Protein AF-A0A812NMR9-F1 (afdb_monomer)

Structure (mmCIF, N/CA/C/O backbone):
data_AF-A0A812NMR9-F1
#
_entry.id   AF-A0A812NMR9-F1
#
loop_
_atom_site.group_PDB
_atom_site.id
_atom_site.type_symbol
_atom_site.label_atom_id
_atom_site.label_alt_id
_atom_site.label_comp_id
_atom_site.label_asym_id
_atom_site.label_entity_id
_atom_site.label_seq_id
_atom_site.pdbx_PDB_ins_code
_atom_site.Cartn_x
_atom_site.Cartn_y
_atom_site.Cartn_z
_atom_site.occupancy
_atom_site.B_iso_or_equiv
_atom_site.auth_seq_id
_atom_site.auth_comp_id
_atom_site.auth_asym_id
_atom_site.auth_atom_id
_atom_site.pdbx_PDB_model_num
ATOM 1 N N . MET A 1 1 ? 37.430 -1.744 -37.919 1.00 60.69 1 MET A N 1
ATOM 2 C CA . MET A 1 1 ? 36.254 -2.204 -37.134 1.00 60.69 1 MET A CA 1
ATOM 3 C C . MET A 1 1 ? 35.682 -1.113 -36.227 1.00 60.69 1 MET A C 1
ATOM 5 O O . MET A 1 1 ? 34.491 -0.841 -36.333 1.00 60.69 1 MET A O 1
ATOM 9 N N . PHE A 1 2 ? 36.492 -0.462 -35.378 1.00 71.88 2 PHE A N 1
ATOM 10 C CA . PHE A 1 2 ? 36.022 0.608 -34.479 1.00 71.88 2 PHE A CA 1
ATOM 11 C C . PHE A 1 2 ? 35.446 1.820 -35.233 1.00 71.88 2 PHE A C 1
ATOM 13 O O . PHE A 1 2 ? 34.309 2.201 -34.974 1.00 71.88 2 PHE A O 1
ATOM 20 N N . GLU A 1 3 ? 36.162 2.346 -36.237 1.00 77.62 3 GLU A N 1
ATOM 21 C CA . GLU A 1 3 ? 35.691 3.489 -37.042 1.00 77.62 3 GLU A CA 1
ATOM 22 C C . GLU A 1 3 ? 34.365 3.218 -37.762 1.00 77.62 3 GLU A C 1
ATOM 24 O O . GLU A 1 3 ? 33.465 4.053 -37.758 1.00 77.62 3 GLU A O 1
ATOM 29 N N . ILE A 1 4 ? 34.214 2.014 -38.321 1.00 76.38 4 ILE A N 1
ATOM 30 C CA . ILE A 1 4 ? 32.977 1.597 -38.992 1.00 76.38 4 ILE A CA 1
ATOM 31 C C . ILE A 1 4 ? 31.832 1.506 -37.982 1.00 76.38 4 ILE A C 1
ATOM 33 O O . ILE A 1 4 ? 30.701 1.827 -38.317 1.00 76.38 4 ILE A O 1
ATOM 37 N N . THR A 1 5 ? 32.082 1.100 -36.740 1.00 78.12 5 THR A N 1
ATOM 38 C CA . THR A 1 5 ? 31.005 0.856 -35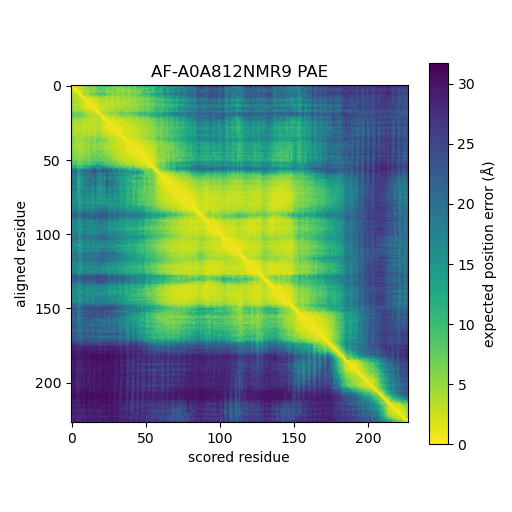.773 1.00 78.12 5 THR A CA 1
ATOM 39 C C . THR A 1 5 ? 30.579 2.131 -35.046 1.00 78.12 5 THR A C 1
ATOM 41 O O . THR A 1 5 ? 29.382 2.420 -35.017 1.00 78.12 5 THR A O 1
ATOM 44 N N . LEU A 1 6 ? 31.534 2.913 -34.534 1.00 75.69 6 LEU A N 1
ATOM 45 C CA . LEU A 1 6 ? 31.297 4.009 -33.583 1.00 75.69 6 LEU A CA 1
ATOM 46 C C . LEU A 1 6 ? 31.637 5.409 -34.122 1.00 75.69 6 LEU A C 1
ATOM 48 O O . LEU A 1 6 ? 31.272 6.394 -33.489 1.00 75.69 6 LEU A O 1
ATOM 52 N N . ALA A 1 7 ? 32.309 5.512 -35.273 1.00 81.12 7 ALA A N 1
ATOM 53 C CA . ALA A 1 7 ? 32.699 6.788 -35.873 1.00 81.12 7 ALA A CA 1
ATOM 54 C C . ALA A 1 7 ? 31.990 7.023 -37.224 1.00 81.12 7 ALA A C 1
ATOM 56 O O . ALA A 1 7 ? 30.881 6.534 -37.469 1.00 81.12 7 ALA A O 1
ATOM 57 N N . ASN A 1 8 ? 32.619 7.803 -38.107 1.00 84.69 8 ASN A N 1
ATOM 58 C CA . ASN A 1 8 ? 32.083 8.159 -39.416 1.00 84.69 8 ASN A CA 1
ATOM 59 C C . ASN A 1 8 ? 32.230 6.995 -40.413 1.00 84.69 8 ASN A C 1
ATOM 61 O O . ASN A 1 8 ? 33.219 6.879 -41.134 1.00 84.69 8 ASN A O 1
ATOM 65 N N . TRP A 1 9 ? 31.236 6.110 -40.433 1.00 83.44 9 TRP A N 1
ATOM 66 C CA . TRP A 1 9 ? 31.231 4.904 -41.263 1.00 83.44 9 TRP A CA 1
ATOM 67 C C . TRP A 1 9 ? 31.062 5.118 -42.785 1.00 83.44 9 TRP A C 1
ATOM 69 O O . TRP A 1 9 ? 31.632 4.312 -43.527 1.00 83.44 9 TRP A O 1
ATOM 79 N N . PRO A 1 10 ? 30.344 6.149 -43.296 1.00 85.38 10 PRO A N 1
ATOM 80 C CA . PRO A 1 10 ? 30.109 6.295 -44.732 1.00 85.38 10 PRO A CA 1
ATOM 81 C C . PRO A 1 10 ? 31.395 6.454 -45.561 1.00 85.38 10 PRO A C 1
ATOM 83 O O . PRO A 1 10 ? 31.532 5.706 -46.529 1.00 85.38 10 PRO A O 1
ATOM 86 N N . PRO A 1 11 ? 32.387 7.297 -45.192 1.00 86.75 11 PRO A N 1
ATOM 87 C CA . PRO A 1 11 ? 33.642 7.397 -45.946 1.00 86.75 11 PRO A CA 1
ATOM 88 C C . PRO A 1 11 ? 34.438 6.088 -45.987 1.00 86.75 11 PRO A C 1
ATOM 90 O O . PRO A 1 11 ? 34.925 5.703 -47.045 1.00 86.75 11 PRO A O 1
ATOM 93 N N . ALA A 1 12 ? 34.519 5.368 -44.862 1.00 84.38 12 ALA A N 1
ATOM 94 C CA . ALA A 1 12 ? 35.221 4.087 -44.789 1.00 84.38 12 ALA A CA 1
ATOM 95 C C . ALA A 1 12 ? 34.534 3.008 -45.644 1.00 84.38 12 ALA A C 1
ATOM 97 O O . ALA A 1 12 ? 35.198 2.269 -46.367 1.00 84.38 12 ALA A O 1
ATOM 98 N N . SER A 1 13 ? 33.197 2.944 -45.606 1.00 83.56 13 SER A N 1
ATOM 99 C CA . SER A 1 13 ? 32.426 2.007 -46.435 1.00 83.56 13 SER A CA 1
ATOM 100 C C . SER A 1 13 ? 32.505 2.331 -47.929 1.00 83.56 13 SER A C 1
ATOM 102 O O . SER A 1 13 ? 32.600 1.418 -48.746 1.00 83.56 13 SER A O 1
ATOM 104 N N . ARG A 1 14 ? 32.544 3.622 -48.281 1.00 84.44 14 ARG A N 1
ATOM 105 C CA . ARG A 1 14 ? 32.680 4.095 -49.660 1.00 84.44 14 ARG A CA 1
ATOM 106 C C . ARG A 1 14 ? 34.057 3.776 -50.236 1.00 84.44 14 ARG A C 1
ATOM 108 O O . ARG A 1 14 ? 34.141 3.278 -51.349 1.00 84.44 14 ARG A O 1
ATOM 115 N N . LEU A 1 15 ? 35.120 3.968 -49.453 1.00 86.25 15 LEU A N 1
ATOM 116 C CA . LEU A 1 15 ? 36.485 3.641 -49.866 1.00 86.25 15 LEU A CA 1
ATOM 117 C C . LEU A 1 15 ? 36.661 2.136 -50.139 1.00 86.25 15 LEU A C 1
ATOM 119 O O . LEU A 1 15 ? 37.341 1.764 -51.092 1.00 86.25 15 LEU A O 1
ATOM 123 N N . LEU A 1 16 ? 36.017 1.272 -49.346 1.00 84.06 16 LEU A N 1
ATOM 124 C CA . LEU A 1 16 ? 36.012 -0.182 -49.558 1.00 84.06 16 LEU A CA 1
ATOM 125 C C . LEU A 1 16 ? 35.193 -0.599 -50.790 1.00 84.06 16 LEU A C 1
ATOM 127 O O . LEU A 1 16 ? 35.601 -1.509 -51.511 1.00 84.06 16 LEU A O 1
ATOM 131 N N . ALA A 1 17 ? 34.067 0.071 -51.045 1.00 85.38 17 ALA A N 1
ATOM 132 C CA . ALA A 1 17 ? 33.238 -0.191 -52.218 1.00 85.38 17 ALA A CA 1
ATOM 133 C C . ALA A 1 17 ? 33.940 0.220 -53.524 1.00 85.38 17 ALA A C 1
ATOM 135 O O . ALA A 1 17 ? 33.928 -0.546 -54.483 1.00 85.38 17 ALA A O 1
ATOM 136 N N . GLU A 1 18 ? 34.590 1.390 -53.542 1.00 87.94 18 GLU A N 1
ATOM 137 C CA . GLU A 1 18 ? 35.248 1.938 -54.737 1.00 87.94 18 GLU A CA 1
ATOM 138 C C . GLU A 1 18 ? 36.581 1.236 -55.070 1.00 87.94 18 GLU A C 1
ATOM 140 O O . GLU A 1 18 ? 36.905 1.089 -56.244 1.00 87.94 18 GLU A O 1
ATOM 145 N N . ASN A 1 19 ? 37.352 0.775 -54.071 1.00 88.06 19 ASN A N 1
ATOM 146 C CA . ASN A 1 19 ? 38.689 0.197 -54.304 1.00 88.06 19 ASN A CA 1
ATOM 147 C C . ASN A 1 19 ? 38.739 -1.340 -54.345 1.00 88.06 19 ASN A C 1
ATOM 149 O O . ASN A 1 19 ? 39.756 -1.888 -54.766 1.00 88.06 19 ASN A O 1
ATOM 153 N N . VAL A 1 20 ? 37.699 -2.046 -53.881 1.00 88.44 20 VAL 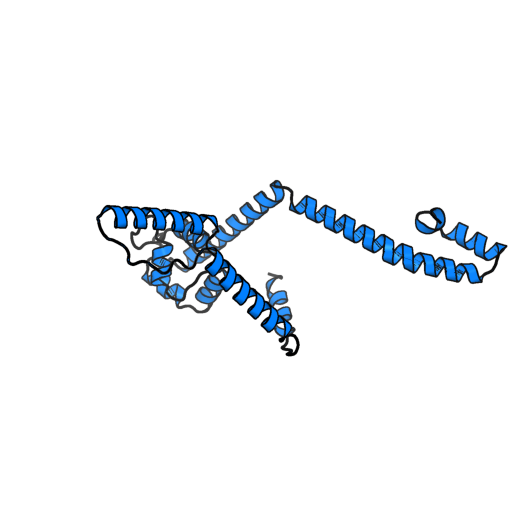A N 1
ATOM 154 C CA . VAL A 1 20 ? 37.717 -3.521 -53.788 1.00 88.44 20 VAL A CA 1
ATOM 155 C C . VAL A 1 20 ? 36.586 -4.157 -54.591 1.00 88.44 20 VAL A C 1
ATOM 157 O O . VAL A 1 20 ? 36.850 -4.919 -55.517 1.00 88.44 20 VAL A O 1
ATOM 160 N N . SER A 1 21 ? 35.329 -3.896 -54.221 1.00 89.38 21 SER A N 1
ATOM 161 C CA . SER A 1 21 ? 34.136 -4.397 -54.919 1.00 89.38 21 SER A CA 1
ATOM 162 C C . SER A 1 21 ? 32.866 -3.788 -54.316 1.00 89.38 21 SER A C 1
ATOM 164 O O . SER A 1 21 ? 32.760 -3.641 -53.097 1.00 89.38 21 SER A O 1
ATOM 166 N N . GLU A 1 22 ? 31.854 -3.522 -55.144 1.00 87.62 22 GLU A N 1
ATOM 167 C CA . GLU A 1 22 ? 30.552 -2.992 -54.708 1.00 87.62 22 GLU A CA 1
ATOM 168 C C . GLU A 1 22 ? 29.822 -3.909 -53.707 1.00 87.62 22 GLU A C 1
ATOM 170 O O . GLU A 1 22 ? 29.074 -3.430 -52.852 1.00 87.62 22 GLU A O 1
ATOM 175 N N . TRP A 1 23 ? 30.090 -5.222 -53.726 1.00 88.44 23 TRP A N 1
ATOM 176 C CA . TRP A 1 23 ? 29.504 -6.183 -52.780 1.00 88.44 23 TRP A CA 1
ATOM 177 C C . TRP A 1 23 ? 29.851 -5.888 -51.312 1.00 88.44 23 TRP A C 1
ATOM 179 O O . TRP A 1 23 ? 29.087 -6.249 -50.412 1.00 88.44 23 TRP A O 1
ATOM 189 N N . PHE A 1 24 ? 30.953 -5.178 -51.045 1.00 85.12 24 PHE A N 1
ATOM 190 C CA . PHE A 1 24 ? 31.324 -4.774 -49.685 1.00 85.12 24 PHE A CA 1
ATOM 191 C C . PHE A 1 24 ? 30.353 -3.758 -49.069 1.00 85.12 24 PHE A C 1
ATOM 193 O O . PHE A 1 24 ? 30.262 -3.668 -47.843 1.00 85.12 24 PHE A O 1
ATOM 200 N N . MET A 1 25 ? 29.569 -3.043 -49.882 1.00 84.25 25 MET A N 1
ATOM 201 C CA . MET A 1 25 ? 28.525 -2.144 -49.389 1.00 84.25 25 MET A CA 1
ATOM 202 C C . MET A 1 25 ? 27.398 -2.918 -48.690 1.00 84.25 25 MET A C 1
ATOM 204 O O . MET A 1 25 ? 26.962 -2.523 -47.608 1.00 84.25 25 MET A O 1
ATOM 208 N N . LEU A 1 26 ? 26.981 -4.059 -49.256 1.00 87.69 26 LEU A N 1
ATOM 209 C CA . LEU A 1 26 ? 25.966 -4.931 -48.653 1.00 87.69 26 LEU A CA 1
ATOM 210 C C . LEU A 1 26 ? 26.433 -5.451 -47.287 1.00 87.69 26 LEU A C 1
ATOM 212 O O . LEU A 1 26 ? 25.680 -5.422 -46.313 1.00 87.69 26 LEU A O 1
ATOM 216 N N . PHE A 1 27 ? 27.701 -5.858 -47.200 1.00 87.12 27 PHE A N 1
ATOM 217 C CA . PHE A 1 27 ? 28.319 -6.278 -45.944 1.00 87.12 27 PHE A CA 1
ATOM 218 C C . PHE A 1 27 ? 28.360 -5.141 -44.908 1.00 87.12 27 PHE A C 1
ATOM 220 O O . PHE A 1 27 ? 28.026 -5.358 -43.744 1.00 87.12 27 PHE A O 1
ATOM 227 N N . GLY A 1 28 ? 28.699 -3.914 -45.320 1.00 85.50 28 GLY A N 1
ATOM 228 C CA . GLY A 1 28 ? 28.725 -2.742 -44.437 1.00 85.50 28 GLY A CA 1
ATOM 229 C C . GLY A 1 28 ? 27.352 -2.381 -43.858 1.00 85.50 28 GLY A C 1
ATOM 230 O O . GLY A 1 28 ? 27.237 -2.103 -42.661 1.00 85.50 28 GLY A O 1
ATOM 231 N N . VAL A 1 29 ? 26.299 -2.445 -44.678 1.00 87.44 29 VAL A N 1
ATOM 232 C CA . VAL A 1 29 ? 24.915 -2.217 -44.230 1.00 87.44 29 VAL A CA 1
ATOM 233 C C . VAL A 1 29 ? 24.465 -3.316 -43.267 1.00 87.44 29 VAL A C 1
ATOM 235 O O . VAL A 1 29 ? 23.930 -3.009 -42.200 1.00 87.44 29 VAL A O 1
ATOM 238 N N . LEU A 1 30 ? 24.733 -4.586 -43.587 1.00 89.50 30 LEU A N 1
ATOM 239 C CA . LEU A 1 30 ? 24.385 -5.716 -42.720 1.00 89.50 30 LEU A CA 1
ATOM 240 C C . LEU A 1 30 ? 25.102 -5.635 -41.362 1.00 89.50 30 LEU A C 1
ATOM 242 O O . LEU A 1 30 ? 24.483 -5.849 -40.315 1.00 89.50 30 LEU A O 1
ATOM 246 N N . HIS A 1 31 ? 26.384 -5.258 -41.365 1.00 87.00 31 HIS A N 1
ATOM 247 C CA . HIS A 1 31 ? 27.168 -4.989 -40.156 1.00 87.00 31 HIS A CA 1
ATOM 248 C C . HIS A 1 31 ? 26.528 -3.885 -39.309 1.00 87.00 31 HIS A C 1
ATOM 250 O O . HIS A 1 31 ? 26.384 -4.043 -38.098 1.00 87.00 31 HIS A O 1
ATOM 256 N N . LYS A 1 32 ? 26.093 -2.779 -39.928 1.00 85.94 32 LYS A N 1
ATOM 257 C CA . LYS A 1 32 ? 25.450 -1.661 -39.221 1.00 85.94 32 LYS A CA 1
ATOM 258 C C . LYS A 1 32 ? 24.092 -2.011 -38.636 1.00 85.94 32 LYS A C 1
ATOM 260 O O . LYS A 1 32 ? 23.834 -1.649 -37.491 1.00 85.94 32 LYS A O 1
ATOM 265 N N . LEU A 1 33 ? 23.254 -2.728 -39.379 1.00 87.88 33 LEU A N 1
ATOM 266 C CA . LEU A 1 33 ? 21.968 -3.194 -38.866 1.00 87.88 33 LEU A CA 1
ATOM 267 C C . LEU A 1 33 ? 22.161 -4.186 -37.720 1.00 87.88 33 LEU A C 1
ATOM 269 O O . LEU A 1 33 ? 21.470 -4.107 -36.717 1.00 87.88 33 LEU A O 1
ATOM 273 N N . THR A 1 34 ? 23.142 -5.077 -37.805 1.00 88.62 34 THR A N 1
ATOM 274 C CA . THR A 1 34 ? 23.333 -6.075 -36.748 1.00 88.62 34 THR A CA 1
ATOM 275 C C . THR A 1 34 ? 23.990 -5.458 -35.513 1.00 88.62 34 THR A C 1
ATOM 277 O O . THR A 1 34 ? 23.440 -5.500 -34.418 1.00 88.62 34 THR A O 1
ATOM 280 N N . ILE A 1 35 ? 25.156 -4.832 -35.657 1.00 88.75 35 ILE A N 1
ATOM 281 C CA . ILE A 1 35 ? 25.934 -4.356 -34.504 1.00 88.75 35 ILE A CA 1
ATOM 282 C C . ILE A 1 35 ? 25.436 -2.993 -34.019 1.00 88.75 35 ILE A C 1
ATOM 284 O O . ILE A 1 35 ? 25.308 -2.775 -32.817 1.00 88.75 35 ILE A O 1
ATOM 288 N N . GLY A 1 36 ? 25.116 -2.080 -34.935 1.00 83.44 36 GLY A N 1
ATOM 289 C CA . GLY A 1 36 ? 24.623 -0.752 -34.577 1.00 83.44 36 GLY A CA 1
ATOM 290 C C . GLY A 1 36 ? 23.212 -0.787 -33.997 1.00 83.44 36 GLY A C 1
ATOM 291 O O . GLY A 1 36 ? 22.960 -0.130 -32.995 1.00 83.44 36 GLY A O 1
ATOM 292 N N . PHE A 1 37 ? 22.299 -1.565 -34.582 1.00 85.44 37 PHE A N 1
ATOM 293 C CA . PHE A 1 37 ? 20.930 -1.621 -34.070 1.00 85.44 37 PHE A CA 1
ATOM 294 C C . PHE A 1 37 ? 20.756 -2.660 -32.966 1.00 85.44 37 PHE A C 1
ATOM 296 O O . PHE A 1 37 ? 20.175 -2.325 -31.942 1.00 85.44 37 PHE A O 1
ATOM 303 N N . ALA A 1 38 ? 21.255 -3.892 -33.111 1.00 88.44 38 ALA A N 1
ATOM 304 C CA . ALA A 1 38 ? 21.008 -4.911 -32.090 1.00 88.44 38 ALA A CA 1
ATOM 305 C C . ALA A 1 38 ? 21.943 -4.749 -30.883 1.00 88.44 38 ALA A C 1
ATOM 307 O O . ALA A 1 38 ? 21.473 -4.635 -29.755 1.00 88.44 38 ALA A O 1
ATOM 308 N N . VAL A 1 39 ? 23.261 -4.690 -31.098 1.00 90.06 39 VAL A N 1
ATOM 309 C CA . VAL A 1 39 ? 24.221 -4.698 -29.978 1.00 90.06 39 VAL A CA 1
ATOM 310 C C . VAL A 1 39 ? 24.190 -3.381 -29.202 1.00 90.06 39 VAL A C 1
ATOM 312 O O . VAL A 1 39 ? 24.029 -3.401 -27.984 1.00 90.06 39 VAL A O 1
ATOM 315 N N . VAL A 1 40 ? 24.290 -2.230 -29.876 1.00 88.94 40 VAL A N 1
ATOM 316 C CA . VAL A 1 40 ? 24.313 -0.928 -29.179 1.00 88.94 40 VAL A CA 1
ATOM 317 C C . VAL A 1 40 ? 22.976 -0.627 -28.495 1.00 88.94 40 VAL A C 1
ATOM 319 O O . VAL A 1 40 ? 22.984 -0.154 -27.362 1.00 88.94 40 VAL A O 1
ATOM 322 N N . SER A 1 41 ? 21.829 -0.945 -29.109 1.00 88.56 41 SER A N 1
ATOM 323 C CA . SER A 1 41 ? 20.524 -0.731 -28.456 1.00 88.56 41 SER A CA 1
ATOM 324 C C . SER A 1 41 ? 20.343 -1.601 -27.216 1.00 88.56 41 SER A C 1
ATOM 326 O O . SER A 1 41 ? 19.828 -1.115 -26.212 1.00 88.56 41 SER A O 1
ATOM 328 N N . VAL A 1 42 ? 20.795 -2.862 -27.247 1.00 94.56 42 VAL A N 1
ATOM 329 C CA . VAL A 1 42 ? 20.760 -3.734 -26.062 1.00 94.56 42 VAL A CA 1
ATOM 330 C C . VAL A 1 42 ? 21.665 -3.181 -24.964 1.00 94.56 42 VAL A C 1
ATOM 332 O O . VAL A 1 42 ? 21.236 -3.084 -23.818 1.00 94.56 42 VAL A O 1
ATOM 335 N N . VAL A 1 43 ? 22.884 -2.758 -25.308 1.00 93.62 43 VAL A N 1
ATOM 336 C CA . VAL A 1 43 ? 23.822 -2.155 -24.349 1.00 93.62 43 VAL A CA 1
ATOM 337 C C . VAL A 1 43 ? 23.228 -0.890 -23.719 1.00 93.62 43 VAL A C 1
ATOM 339 O O . VAL A 1 43 ? 23.213 -0.771 -22.496 1.00 93.62 43 VAL A O 1
ATOM 342 N N . ASN A 1 44 ? 22.658 0.012 -24.522 1.00 91.88 44 ASN A N 1
ATOM 343 C CA . ASN A 1 44 ? 21.981 1.215 -24.028 1.00 91.88 44 ASN A CA 1
ATOM 344 C C . ASN A 1 44 ? 20.785 0.878 -23.125 1.00 91.88 44 ASN A C 1
ATOM 346 O O . ASN A 1 44 ? 20.588 1.533 -22.103 1.00 91.88 44 ASN A O 1
ATOM 350 N N . GLY A 1 45 ? 20.014 -0.157 -23.471 1.00 95.25 45 GLY A N 1
ATOM 351 C CA . GLY A 1 45 ? 18.904 -0.642 -22.654 1.00 95.25 45 GLY A CA 1
ATOM 352 C C . GLY A 1 45 ? 19.361 -1.145 -21.284 1.00 95.25 45 GLY A C 1
ATOM 353 O O . GLY A 1 45 ? 18.787 -0.757 -20.269 1.00 95.25 45 GLY A O 1
ATOM 354 N N . VAL A 1 46 ? 20.434 -1.942 -21.234 1.00 95.12 46 VAL A N 1
ATOM 355 C CA . VAL A 1 46 ? 21.015 -2.431 -19.971 1.00 95.12 46 VAL A CA 1
ATOM 356 C C . VAL A 1 46 ? 21.551 -1.274 -19.125 1.00 95.12 46 VAL A C 1
ATOM 358 O O . VAL A 1 46 ? 21.260 -1.211 -17.933 1.00 95.12 46 VAL A O 1
ATOM 361 N N . PHE A 1 47 ? 22.267 -0.318 -19.725 1.00 94.44 47 PHE A N 1
ATOM 362 C CA . PHE A 1 47 ? 22.747 0.866 -19.002 1.00 94.44 47 PHE A CA 1
ATOM 363 C C . PHE A 1 47 ? 21.604 1.708 -18.425 1.00 94.44 47 PHE A C 1
ATOM 365 O O . PHE A 1 47 ? 21.687 2.172 -17.285 1.00 94.44 47 PHE A O 1
ATOM 372 N N . MET A 1 48 ? 20.524 1.893 -19.186 1.00 94.00 48 MET A N 1
ATOM 373 C CA . MET A 1 48 ? 19.341 2.615 -18.723 1.00 94.00 48 MET A CA 1
ATOM 374 C C . MET A 1 48 ? 18.653 1.876 -17.571 1.00 94.00 48 MET A C 1
ATOM 376 O O . MET A 1 48 ? 18.294 2.502 -16.575 1.00 94.00 48 MET A O 1
ATOM 380 N N . GLN A 1 49 ? 18.524 0.551 -17.671 1.00 91.44 49 GLN A N 1
ATOM 381 C CA . GLN A 1 49 ? 17.957 -0.281 -16.612 1.00 91.44 49 GLN A CA 1
ATOM 382 C C . GLN A 1 49 ? 18.765 -0.174 -15.314 1.00 91.44 49 GLN A C 1
ATOM 384 O O . GLN A 1 49 ? 18.175 -0.004 -14.247 1.00 91.44 49 GLN A O 1
ATOM 389 N N . GLU A 1 50 ? 20.097 -0.217 -15.397 1.00 89.50 50 GLU A N 1
ATOM 390 C CA . GLU A 1 50 ? 20.965 -0.079 -14.224 1.00 89.50 50 GLU A CA 1
ATOM 391 C C . GLU A 1 50 ? 20.867 1.325 -13.618 1.00 89.50 50 GLU A C 1
ATOM 393 O O . GLU A 1 50 ? 20.743 1.480 -12.405 1.00 89.50 50 GLU A O 1
ATOM 398 N N . THR A 1 51 ? 20.811 2.358 -14.463 1.00 89.81 51 THR A N 1
ATOM 399 C CA . THR A 1 51 ? 20.607 3.746 -14.021 1.00 89.81 51 THR A CA 1
ATOM 400 C C . THR A 1 51 ? 19.281 3.900 -13.273 1.00 89.81 51 THR A C 1
ATOM 402 O O . THR A 1 51 ? 19.240 4.514 -12.206 1.00 89.81 51 THR A O 1
ATOM 405 N N . PHE A 1 52 ? 18.198 3.304 -13.784 1.00 85.06 52 PHE A N 1
ATOM 406 C CA . PHE A 1 52 ? 16.909 3.294 -13.093 1.00 85.06 52 PHE A CA 1
ATOM 407 C C . PHE A 1 52 ? 16.947 2.503 -11.788 1.00 85.06 52 PHE A C 1
ATOM 409 O O . PHE A 1 52 ? 16.314 2.920 -10.821 1.00 85.06 52 PHE A O 1
ATOM 416 N N . ASN A 1 53 ? 17.690 1.397 -11.733 1.00 84.38 53 ASN A N 1
ATOM 417 C CA . ASN A 1 53 ? 17.837 0.602 -10.519 1.00 84.38 53 ASN A CA 1
ATOM 418 C C . ASN A 1 53 ? 18.571 1.388 -9.419 1.00 84.38 53 ASN A C 1
ATOM 420 O O . ASN A 1 53 ? 18.096 1.452 -8.286 1.00 84.38 53 ASN A O 1
ATOM 424 N N . VAL A 1 54 ? 19.661 2.079 -9.769 1.00 82.25 54 VAL A N 1
ATOM 425 C CA . VAL A 1 54 ? 20.394 2.957 -8.842 1.00 82.25 54 VAL A CA 1
ATOM 426 C C . VAL A 1 54 ? 19.517 4.124 -8.387 1.00 82.25 54 VAL A C 1
ATOM 428 O O . VAL A 1 54 ? 19.426 4.388 -7.189 1.00 82.25 54 VAL A O 1
ATOM 431 N N . ALA A 1 55 ? 18.796 4.773 -9.307 1.00 76.62 55 ALA A N 1
ATOM 432 C CA . ALA A 1 55 ? 17.859 5.843 -8.964 1.00 76.62 55 ALA A CA 1
ATOM 433 C C . ALA A 1 55 ? 16.706 5.357 -8.063 1.00 76.62 55 ALA A C 1
ATOM 435 O O . ALA A 1 55 ? 16.261 6.085 -7.179 1.00 76.62 55 ALA A O 1
ATOM 436 N N . ALA A 1 56 ? 16.229 4.122 -8.254 1.00 72.50 56 ALA A N 1
ATOM 437 C CA . ALA A 1 56 ? 15.214 3.505 -7.403 1.00 72.50 56 ALA A CA 1
ATOM 438 C C . ALA A 1 56 ? 15.756 3.105 -6.019 1.00 72.50 56 ALA A C 1
ATOM 440 O O . ALA A 1 56 ? 14.985 3.073 -5.059 1.00 72.50 56 ALA A O 1
ATOM 441 N N . SER A 1 57 ? 17.058 2.818 -5.919 1.00 70.81 57 SER A N 1
ATOM 442 C CA . SER A 1 57 ? 17.750 2.490 -4.668 1.00 70.81 57 SER A CA 1
ATOM 443 C C . SER A 1 57 ? 18.139 3.711 -3.828 1.00 70.81 57 SER A C 1
ATOM 445 O O . SER A 1 57 ? 18.586 3.541 -2.698 1.00 70.81 57 SER A O 1
ATOM 447 N N . ASP A 1 58 ? 17.957 4.934 -4.343 1.00 79.62 58 ASP A N 1
ATOM 448 C CA . ASP A 1 58 ? 18.185 6.149 -3.564 1.00 79.62 58 ASP A CA 1
ATOM 449 C C . ASP A 1 58 ? 17.167 6.221 -2.414 1.00 79.62 58 ASP A C 1
ATOM 451 O O . ASP A 1 58 ? 15.953 6.367 -2.614 1.00 79.62 58 ASP A O 1
ATOM 455 N N . ASP A 1 59 ? 17.677 6.141 -1.185 1.00 76.00 59 ASP A N 1
ATOM 456 C CA . ASP A 1 59 ? 16.899 6.209 0.051 1.00 76.00 59 ASP A CA 1
ATOM 457 C C . ASP A 1 59 ? 15.952 7.417 0.077 1.00 76.00 59 ASP A C 1
ATOM 459 O O . ASP A 1 59 ? 14.844 7.344 0.623 1.00 76.00 59 ASP A O 1
ATOM 463 N N . ARG A 1 60 ? 16.331 8.532 -0.562 1.00 75.12 60 ARG A N 1
ATOM 464 C CA . ARG A 1 60 ? 15.487 9.732 -0.640 1.00 75.12 60 ARG A CA 1
ATOM 465 C C . ARG A 1 60 ? 14.219 9.483 -1.451 1.00 75.12 60 ARG A C 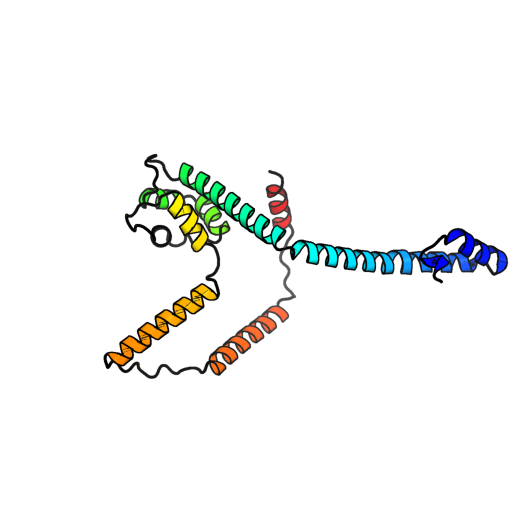1
ATOM 467 O O . ARG A 1 60 ? 13.137 9.911 -1.036 1.00 75.12 60 ARG A O 1
ATOM 474 N N . VAL A 1 61 ? 14.332 8.758 -2.563 1.00 79.12 61 VAL A N 1
ATOM 475 C CA . VAL A 1 61 ? 13.198 8.382 -3.419 1.00 79.12 61 VAL A CA 1
ATOM 476 C C . VAL A 1 61 ? 12.274 7.428 -2.666 1.00 79.12 61 VAL A C 1
ATOM 478 O O . VAL A 1 61 ? 11.051 7.616 -2.668 1.00 79.12 61 VAL A O 1
ATOM 481 N N . MET A 1 62 ? 12.838 6.460 -1.939 1.00 79.62 62 MET A N 1
ATOM 482 C CA . MET A 1 62 ? 12.064 5.543 -1.100 1.00 79.62 62 MET A CA 1
ATOM 483 C C . MET A 1 62 ? 11.278 6.288 -0.007 1.00 79.62 62 MET A C 1
ATOM 485 O O . MET A 1 62 ? 10.068 6.072 0.146 1.00 79.62 62 MET A O 1
ATOM 489 N N . ILE A 1 63 ? 11.927 7.192 0.736 1.00 85.56 63 ILE A N 1
ATOM 490 C CA . ILE A 1 63 ? 11.285 7.989 1.795 1.00 85.56 63 ILE A CA 1
ATOM 491 C C . ILE A 1 63 ? 10.162 8.852 1.212 1.00 85.56 63 ILE A C 1
ATOM 493 O O . ILE A 1 63 ? 9.057 8.899 1.763 1.00 85.56 63 ILE A O 1
ATOM 497 N N . GLN A 1 64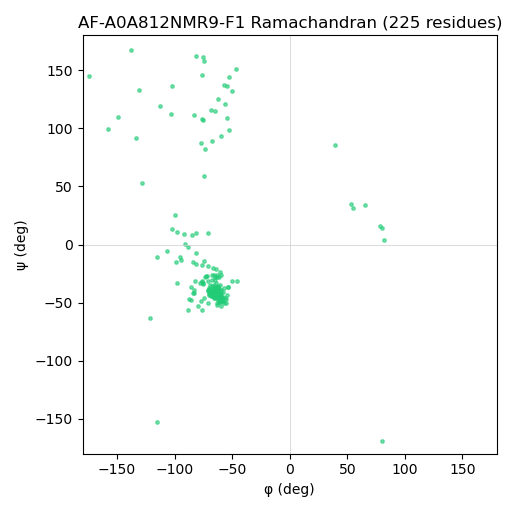 ? 10.406 9.504 0.074 1.00 86.69 64 GLN A N 1
ATOM 498 C CA . GLN A 1 64 ? 9.414 10.359 -0.571 1.00 86.69 64 GLN A CA 1
ATOM 499 C C . GLN A 1 64 ? 8.206 9.559 -1.074 1.00 86.69 64 GLN A C 1
ATOM 501 O O . GLN A 1 64 ? 7.066 9.986 -0.872 1.00 86.69 64 GLN A O 1
ATOM 506 N N . LYS A 1 65 ? 8.427 8.369 -1.647 1.00 85.19 65 LYS A N 1
ATOM 507 C CA . LYS A 1 65 ? 7.353 7.454 -2.060 1.00 85.19 65 LYS A CA 1
ATOM 508 C C . LYS A 1 65 ? 6.510 7.014 -0.866 1.00 85.19 65 LYS A C 1
ATOM 510 O O . LYS A 1 65 ? 5.282 7.069 -0.928 1.00 85.19 65 LYS A O 1
ATOM 515 N N . ARG A 1 66 ? 7.146 6.650 0.253 1.00 85.00 66 ARG A N 1
ATOM 516 C CA . ARG A 1 66 ? 6.439 6.269 1.485 1.00 85.00 66 ARG A CA 1
ATOM 517 C C . ARG A 1 66 ? 5.616 7.426 2.049 1.00 85.00 66 ARG A C 1
ATOM 519 O O . ARG A 1 66 ? 4.459 7.221 2.411 1.00 85.00 66 ARG A O 1
ATOM 526 N N . LYS A 1 67 ? 6.172 8.643 2.056 1.00 87.06 67 LYS A N 1
ATOM 527 C CA . LYS A 1 67 ? 5.453 9.858 2.462 1.00 87.06 67 LYS A CA 1
ATOM 528 C C . LYS A 1 67 ? 4.243 10.109 1.562 1.00 87.06 67 LYS A C 1
ATOM 530 O O . LYS A 1 67 ? 3.153 10.310 2.081 1.00 87.06 67 LYS A O 1
ATOM 535 N N . ARG A 1 68 ? 4.401 10.041 0.235 1.00 89.56 68 ARG A N 1
ATOM 536 C CA . ARG A 1 68 ? 3.296 10.225 -0.722 1.00 89.56 68 ARG A CA 1
ATOM 537 C C . ARG A 1 68 ? 2.189 9.193 -0.514 1.00 89.56 68 ARG A C 1
ATOM 539 O O . ARG A 1 68 ? 1.026 9.571 -0.438 1.00 89.56 68 ARG A O 1
ATOM 546 N N . ASN A 1 69 ? 2.545 7.921 -0.355 1.00 89.12 69 ASN A N 1
ATOM 547 C CA . ASN A 1 69 ? 1.573 6.856 -0.104 1.00 89.12 69 ASN A CA 1
ATOM 548 C C . ASN A 1 69 ? 0.804 7.082 1.203 1.00 89.12 69 ASN A C 1
ATOM 550 O O . ASN A 1 69 ? -0.409 6.898 1.232 1.00 89.12 69 ASN A O 1
ATOM 554 N N . PHE A 1 70 ? 1.487 7.528 2.261 1.00 88.88 70 PHE A N 1
ATOM 555 C CA . PHE A 1 70 ? 0.843 7.870 3.527 1.00 88.88 70 PHE A CA 1
ATOM 556 C C . PHE A 1 70 ? -0.116 9.062 3.394 1.00 88.88 70 PHE A C 1
ATOM 558 O O . PHE A 1 70 ? -1.219 9.015 3.927 1.00 88.88 70 PHE A O 1
ATOM 565 N N . GLN A 1 71 ? 0.261 10.103 2.645 1.00 91.38 71 GLN A N 1
ATOM 566 C CA . GLN A 1 71 ? -0.624 11.247 2.394 1.00 91.38 71 GLN A CA 1
ATOM 567 C C . GLN A 1 71 ? -1.859 10.844 1.582 1.00 91.38 71 GLN A C 1
ATOM 569 O O . GLN A 1 71 ? -2.975 11.203 1.937 1.00 91.38 71 GLN A O 1
ATOM 574 N N . MET A 1 72 ? -1.685 10.034 0.534 1.00 91.44 72 MET A N 1
ATOM 575 C CA . MET A 1 72 ? -2.813 9.515 -0.245 1.00 91.44 72 MET A CA 1
ATOM 5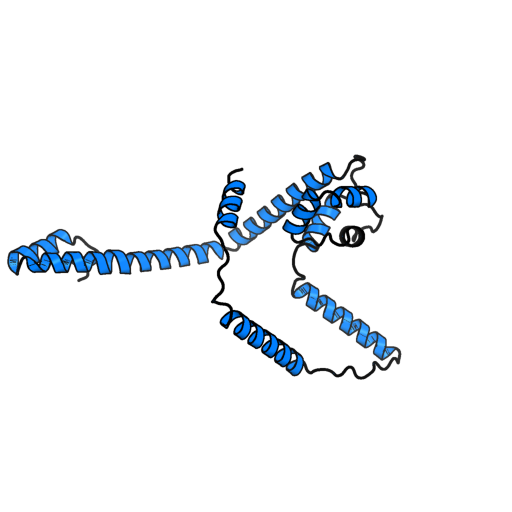76 C C . MET A 1 72 ? -3.736 8.631 0.597 1.00 91.44 72 MET A C 1
ATOM 578 O O . MET A 1 72 ? -4.952 8.705 0.448 1.00 91.44 72 MET A O 1
ATOM 582 N N . HIS A 1 73 ? -3.170 7.808 1.483 1.00 90.62 73 HIS A N 1
ATOM 583 C CA . HIS A 1 73 ? -3.936 7.017 2.447 1.00 90.62 73 HIS A CA 1
ATOM 584 C C . HIS A 1 73 ? -4.756 7.917 3.369 1.00 90.62 73 HIS A C 1
ATOM 586 O O . HIS A 1 73 ? -5.964 7.741 3.472 1.00 90.62 73 HIS A O 1
ATOM 592 N N . ARG A 1 74 ? -4.127 8.936 3.962 1.00 92.75 74 ARG A N 1
ATOM 593 C CA . ARG A 1 74 ? -4.805 9.914 4.815 1.00 92.75 74 ARG A CA 1
ATOM 594 C C . ARG A 1 74 ? -5.974 10.592 4.095 1.00 92.75 74 ARG A C 1
ATOM 596 O O . ARG A 1 74 ? -7.080 10.559 4.613 1.00 92.75 74 ARG A O 1
ATOM 603 N N . LEU A 1 75 ? -5.756 11.107 2.885 1.00 93.31 75 LEU A N 1
ATOM 604 C CA . LEU A 1 75 ? -6.803 11.767 2.093 1.00 93.31 75 LEU A CA 1
ATOM 605 C C . LEU A 1 75 ? -7.986 10.838 1.783 1.00 93.31 75 LEU A C 1
ATOM 607 O O . LEU A 1 75 ? -9.137 11.265 1.801 1.00 93.31 75 LEU A O 1
ATOM 611 N N . LYS A 1 76 ? -7.718 9.561 1.487 1.00 91.75 76 LYS A N 1
ATOM 612 C CA . LYS A 1 76 ? -8.767 8.556 1.258 1.00 91.75 76 LYS A CA 1
ATOM 613 C C . LYS A 1 76 ? -9.594 8.302 2.517 1.00 91.75 76 LYS A C 1
ATOM 615 O O . LYS A 1 76 ? -10.813 8.212 2.427 1.00 91.75 76 LYS A O 1
ATOM 620 N N . MET A 1 77 ? -8.935 8.210 3.669 1.00 92.69 77 MET A N 1
ATOM 621 C CA . MET A 1 77 ? -9.600 8.001 4.956 1.00 92.69 77 MET A CA 1
ATOM 622 C C . MET A 1 77 ? -10.384 9.231 5.403 1.00 92.69 77 MET A C 1
ATOM 624 O O . MET A 1 77 ? -11.494 9.069 5.879 1.00 92.69 77 MET A O 1
ATOM 628 N N . GLU A 1 78 ? -9.875 10.444 5.179 1.00 92.69 78 GLU A N 1
ATOM 629 C CA . GLU A 1 78 ? -10.610 11.692 5.438 1.00 92.69 78 GLU A CA 1
ATOM 630 C C . GLU A 1 78 ? -11.906 11.754 4.619 1.00 92.69 78 GLU A C 1
ATOM 632 O O . GLU A 1 78 ? -12.970 12.047 5.157 1.00 92.69 78 GLU A O 1
ATOM 637 N N . ARG A 1 79 ? -11.854 11.402 3.326 1.00 89.81 79 ARG A N 1
ATOM 638 C CA . ARG A 1 79 ? -13.063 11.336 2.486 1.00 89.81 79 ARG A CA 1
ATOM 639 C C . ARG A 1 79 ? -14.052 10.277 2.961 1.00 89.81 79 ARG A C 1
ATOM 641 O O . ARG A 1 79 ? -15.244 10.549 2.998 1.00 89.81 79 ARG A O 1
ATOM 648 N N . PHE A 1 80 ? -13.562 9.084 3.296 1.00 90.25 80 PHE A N 1
ATOM 649 C CA . PHE A 1 80 ? -14.408 8.022 3.837 1.00 90.25 80 PHE A CA 1
ATOM 650 C C . PHE A 1 80 ? -15.062 8.458 5.150 1.00 90.25 80 PHE A C 1
ATOM 652 O O . PHE A 1 80 ? -16.258 8.267 5.322 1.00 90.25 80 PHE A O 1
ATOM 659 N N . PHE A 1 81 ? -14.294 9.098 6.032 1.00 91.06 81 PHE A N 1
ATOM 660 C CA . PHE A 1 81 ? -14.766 9.587 7.319 1.00 91.06 81 PHE A CA 1
ATOM 661 C C . PHE A 1 81 ? -15.912 10.585 7.158 1.00 91.06 81 PHE A C 1
ATOM 663 O O . PHE A 1 81 ? -16.967 10.400 7.746 1.00 91.06 81 PHE A O 1
ATOM 670 N N . HIS A 1 82 ? -15.752 11.577 6.280 1.00 88.88 82 HIS A N 1
ATOM 671 C CA . HIS A 1 82 ? -16.809 12.550 5.994 1.00 88.88 82 HIS A CA 1
ATOM 672 C C . HIS A 1 82 ? -18.070 11.948 5.366 1.00 88.88 82 HIS A C 1
ATOM 674 O O . HIS A 1 82 ? -19.136 12.543 5.474 1.00 88.88 82 HIS A O 1
ATOM 680 N N . LEU A 1 83 ? -17.954 10.815 4.669 1.00 86.25 83 LEU A N 1
ATOM 681 C CA . LEU A 1 83 ? -19.108 10.125 4.097 1.00 86.25 83 LEU A CA 1
ATOM 682 C C . LEU A 1 83 ? -19.816 9.233 5.130 1.00 86.25 83 LEU A C 1
ATOM 684 O O . LEU A 1 83 ? -21.023 9.033 5.029 1.00 86.25 83 LEU A O 1
ATOM 688 N N . ALA A 1 84 ? -19.060 8.685 6.083 1.00 87.88 84 ALA A N 1
ATOM 689 C CA . ALA A 1 84 ? -19.555 7.763 7.097 1.00 87.88 84 ALA A CA 1
ATOM 690 C C . ALA A 1 84 ? -20.143 8.467 8.331 1.00 87.88 84 ALA A C 1
ATOM 692 O O . ALA A 1 84 ? -21.138 7.985 8.861 1.00 87.88 84 ALA A O 1
ATOM 693 N N . ASP A 1 85 ? -19.562 9.595 8.754 1.00 89.94 85 ASP A N 1
ATOM 694 C CA . ASP A 1 85 ? -20.025 10.408 9.887 1.00 89.94 85 ASP A CA 1
ATOM 695 C C . ASP A 1 85 ? -21.302 11.186 9.509 1.00 89.94 85 ASP A C 1
ATOM 697 O O . ASP A 1 85 ? -21.269 12.351 9.096 1.00 89.94 85 ASP A O 1
ATOM 701 N N . LYS A 1 86 ? -22.453 10.509 9.596 1.00 85.62 86 LYS A N 1
ATOM 702 C CA . LYS A 1 86 ? -23.770 11.102 9.309 1.00 85.62 86 LYS A CA 1
ATOM 703 C C . LYS A 1 86 ? -24.238 11.992 10.450 1.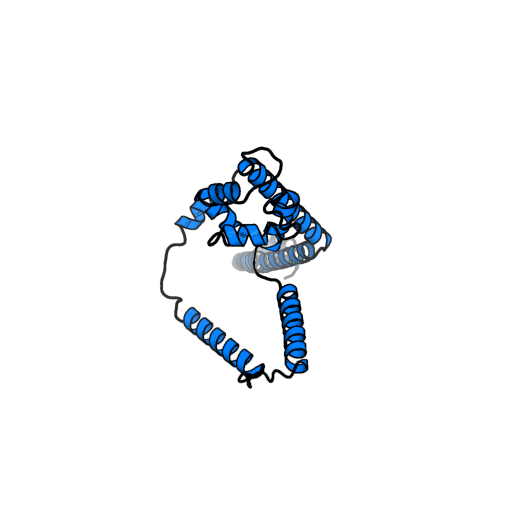00 85.62 86 LYS A C 1
ATOM 705 O O . LYS A 1 86 ? -24.947 12.970 10.206 1.00 85.62 86 LYS A O 1
ATOM 710 N N . SER A 1 87 ? -23.862 11.646 11.677 1.00 86.06 87 SER A N 1
ATOM 711 C CA . SER A 1 87 ? -24.181 12.422 12.872 1.00 86.06 87 SER A CA 1
ATOM 712 C C . SER A 1 87 ? -23.406 13.748 12.958 1.00 86.06 87 SER A C 1
ATOM 714 O O . SER A 1 87 ? -23.858 14.671 13.641 1.00 86.06 87 SER A O 1
ATOM 716 N N . SER A 1 88 ? -22.302 13.881 12.210 1.00 85.75 88 SER A N 1
ATOM 717 C CA . SER A 1 88 ? -21.348 14.997 12.273 1.00 85.75 88 SER A CA 1
ATOM 718 C C . SER A 1 88 ? -20.791 15.221 13.682 1.00 85.75 88 SER A C 1
ATOM 720 O O . SER A 1 88 ? -20.503 16.360 14.066 1.00 85.75 88 SER A O 1
ATOM 722 N N . ASP A 1 89 ? -20.666 14.148 14.466 1.00 87.00 89 ASP A N 1
ATOM 723 C CA . ASP A 1 89 ? -20.169 14.204 15.842 1.00 87.00 89 ASP A CA 1
ATOM 724 C C . ASP A 1 89 ? -18.636 14.074 15.932 1.00 87.00 89 ASP A C 1
ATOM 726 O O . ASP A 1 89 ? -18.053 14.228 17.012 1.00 87.00 89 ASP A O 1
ATOM 730 N N . GLY A 1 90 ? -17.966 13.890 14.787 1.00 88.12 90 GLY A N 1
ATOM 731 C CA . GLY A 1 90 ? -16.517 13.751 14.714 1.00 88.12 90 GLY A CA 1
ATOM 732 C C . GLY A 1 90 ? -16.025 12.359 15.104 1.00 88.12 90 GLY A C 1
ATOM 733 O O . GLY A 1 90 ? -14.819 12.186 15.327 1.00 88.12 90 GLY A O 1
ATOM 734 N N . ALA A 1 91 ? -16.914 11.367 15.145 1.00 91.50 91 ALA A N 1
ATOM 735 C CA . ALA A 1 91 ? -16.603 9.953 15.252 1.00 91.50 91 ALA A CA 1
ATOM 736 C C . ALA A 1 91 ? -17.502 9.117 14.322 1.00 91.50 91 ALA A C 1
ATOM 738 O O . ALA A 1 91 ? -18.463 9.606 13.748 1.00 91.50 91 ALA A O 1
ATOM 739 N N . ILE A 1 92 ? -17.138 7.849 14.132 1.00 92.56 92 ILE A N 1
ATOM 740 C CA . ILE A 1 92 ? -17.989 6.861 13.463 1.00 92.56 92 ILE A CA 1
ATOM 741 C C . ILE A 1 92 ? -18.401 5.834 14.511 1.00 92.56 92 ILE A C 1
ATOM 743 O O . ILE A 1 92 ? -17.536 5.147 15.073 1.00 92.56 92 ILE A O 1
ATOM 747 N N . ASP A 1 93 ? -19.703 5.720 14.749 1.00 93.00 93 ASP A N 1
ATOM 748 C CA . ASP A 1 93 ? -20.275 4.698 15.625 1.00 93.00 93 ASP A CA 1
ATOM 749 C C . ASP A 1 93 ? -20.428 3.353 14.873 1.00 93.00 93 ASP A C 1
ATOM 751 O O . ASP A 1 93 ? -20.406 3.282 13.639 1.00 93.00 93 ASP A O 1
ATOM 755 N N . ILE A 1 94 ? -20.580 2.245 15.609 1.00 91.06 94 ILE A N 1
ATOM 756 C CA . ILE A 1 94 ? -20.680 0.895 15.017 1.00 91.06 94 ILE A CA 1
ATOM 757 C C . ILE A 1 94 ? -21.837 0.764 14.015 1.00 91.06 94 ILE A C 1
ATOM 759 O O . ILE A 1 94 ? -21.685 0.115 12.979 1.00 91.06 94 ILE A O 1
ATOM 763 N N . ASP A 1 95 ? -22.972 1.404 14.296 1.00 91.81 95 ASP A N 1
ATOM 764 C CA . ASP A 1 95 ? -24.155 1.355 13.437 1.00 91.81 95 ASP A CA 1
ATOM 765 C C . ASP A 1 95 ? -23.917 2.107 12.118 1.00 91.81 95 ASP A C 1
ATOM 767 O O . ASP A 1 95 ? -24.240 1.591 11.048 1.00 91.81 95 ASP A O 1
ATOM 771 N N . GLU A 1 96 ? -23.266 3.275 12.173 1.00 91.44 96 GLU A N 1
ATOM 772 C CA . GLU A 1 96 ? -22.877 4.046 10.984 1.00 91.44 96 GLU A CA 1
ATOM 773 C C . GLU A 1 96 ? -21.856 3.276 10.135 1.00 91.44 96 GLU A C 1
ATOM 775 O O . GLU A 1 96 ? -21.961 3.223 8.907 1.00 91.44 96 GLU A O 1
ATOM 780 N N . PHE A 1 97 ? -20.889 2.614 10.779 1.00 91.25 97 PHE A N 1
ATOM 781 C CA . PHE A 1 97 ? -19.911 1.778 10.087 1.00 91.25 97 PHE A CA 1
ATOM 782 C C . PHE A 1 97 ? -20.560 0.563 9.413 1.00 91.25 97 PHE A C 1
ATOM 784 O O . PHE A 1 97 ? -20.219 0.219 8.275 1.00 91.25 97 PHE A O 1
ATOM 791 N N . ARG A 1 98 ? -21.513 -0.088 10.088 1.00 90.88 98 ARG A N 1
ATOM 792 C CA . ARG A 1 98 ? -22.264 -1.216 9.530 1.00 90.88 98 ARG A CA 1
ATOM 793 C C . ARG A 1 98 ? -23.088 -0.775 8.323 1.00 90.88 98 ARG A C 1
ATOM 795 O O . ARG A 1 98 ? -22.950 -1.367 7.258 1.00 90.88 98 ARG A O 1
ATOM 802 N N . GLU A 1 99 ? -23.858 0.301 8.451 1.00 90.75 99 GLU A N 1
ATOM 803 C CA . GLU A 1 99 ? -24.661 0.835 7.347 1.00 90.75 99 GLU A CA 1
ATOM 804 C C . GLU A 1 99 ? -23.780 1.200 6.139 1.00 90.75 99 GLU A C 1
ATOM 806 O O . GLU A 1 99 ? -24.096 0.877 4.993 1.00 90.75 99 GLU A O 1
ATOM 811 N N . MET A 1 100 ? -22.611 1.798 6.383 1.00 88.75 100 MET A N 1
ATOM 812 C CA . MET A 1 100 ? -21.668 2.132 5.318 1.00 88.75 100 MET A CA 1
ATOM 813 C C . MET A 1 100 ? -21.056 0.908 4.636 1.00 88.75 100 MET A C 1
ATOM 815 O O . MET A 1 100 ? -20.874 0.908 3.418 1.00 88.75 100 MET A O 1
ATOM 819 N N . THR A 1 101 ? -20.729 -0.136 5.395 1.00 88.56 101 THR A N 1
ATOM 820 C CA . THR A 1 101 ? -20.137 -1.370 4.853 1.00 88.56 101 THR A CA 1
ATOM 821 C C . THR A 1 101 ? -21.155 -2.270 4.147 1.00 88.56 101 THR A C 1
ATOM 823 O O . THR A 1 101 ? -20.755 -3.087 3.314 1.00 88.56 101 THR A O 1
ATOM 826 N N . GLU A 1 102 ? -22.458 -2.078 4.381 1.00 89.69 102 GLU A N 1
ATOM 827 C CA . GLU A 1 102 ? -23.539 -2.711 3.609 1.00 89.69 102 GLU A CA 1
ATOM 828 C C . GLU A 1 102 ? -23.612 -2.199 2.160 1.00 89.69 102 GLU A C 1
ATOM 830 O O . GLU A 1 102 ? -24.037 -2.925 1.251 1.00 89.69 102 GLU A O 1
ATOM 835 N N . HIS A 1 103 ? -23.145 -0.975 1.892 1.00 89.94 103 HIS A N 1
ATOM 836 C CA . HIS A 1 103 ? -23.042 -0.468 0.529 1.00 89.94 103 HIS A CA 1
ATOM 837 C C . HIS A 1 103 ? -21.966 -1.233 -0.257 1.00 89.94 103 HIS A C 1
ATOM 839 O O . HIS A 1 103 ? -20.768 -1.141 0.014 1.00 89.94 103 HIS A O 1
ATOM 845 N N . LYS A 1 104 ? -22.392 -1.956 -1.303 1.00 88.56 104 LYS A N 1
ATOM 846 C CA . LYS A 1 104 ? -21.513 -2.803 -2.134 1.00 88.56 104 LYS A CA 1
ATOM 847 C C . LYS A 1 104 ? -20.294 -2.067 -2.692 1.00 88.56 104 LYS A C 1
ATOM 849 O O . LYS A 1 104 ? -19.221 -2.655 -2.771 1.00 88.56 104 LYS A O 1
ATOM 854 N N . GLU A 1 105 ? -20.451 -0.802 -3.066 1.00 87.62 105 GLU A N 1
ATOM 855 C CA . GLU A 1 105 ? -19.359 0.024 -3.594 1.00 87.62 105 GLU A CA 1
ATOM 856 C C . GLU A 1 105 ? -18.298 0.317 -2.527 1.00 87.62 105 GLU A C 1
ATOM 858 O O . GLU A 1 105 ? -17.103 0.196 -2.790 1.00 87.62 105 GLU A O 1
ATOM 863 N N . VAL A 1 106 ? -18.731 0.627 -1.302 1.00 88.06 106 VAL A N 1
ATOM 864 C CA . VAL A 1 106 ? -17.850 0.886 -0.156 1.00 88.06 106 VAL A CA 1
ATOM 865 C C . VAL A 1 106 ? -17.134 -0.394 0.266 1.00 88.06 106 VAL A C 1
ATOM 867 O O . VAL A 1 106 ? -15.920 -0.390 0.456 1.00 88.06 106 VAL A O 1
ATOM 870 N N . SER A 1 107 ? -17.866 -1.507 0.339 1.00 88.69 107 SER A N 1
ATOM 871 C CA . SER A 1 107 ? -17.313 -2.832 0.627 1.00 88.69 107 SER A CA 1
ATOM 872 C C . SER A 1 107 ? -16.242 -3.233 -0.397 1.00 88.69 107 SER A C 1
ATOM 874 O O . SER A 1 107 ? -15.121 -3.580 -0.023 1.00 88.69 107 SER A O 1
ATOM 876 N N . ALA A 1 108 ? -16.534 -3.091 -1.695 1.00 87.81 108 ALA A N 1
ATOM 877 C CA . ALA A 1 108 ? -15.577 -3.364 -2.767 1.00 87.81 108 ALA A CA 1
ATOM 878 C C . ALA A 1 108 ? -14.351 -2.439 -2.703 1.00 87.81 108 ALA A C 1
ATOM 880 O O . ALA A 1 108 ? -13.224 -2.877 -2.936 1.00 87.81 108 ALA A O 1
ATOM 881 N N . TRP A 1 109 ? -14.546 -1.168 -2.349 1.00 89.38 109 TRP A N 1
ATOM 882 C CA . TRP A 1 109 ? -13.457 -0.211 -2.185 1.00 89.38 109 TRP A CA 1
ATOM 883 C C . TRP A 1 109 ? -12.545 -0.546 -0.993 1.00 89.38 109 TRP A C 1
ATOM 885 O O . TRP A 1 109 ? -11.321 -0.509 -1.134 1.00 89.38 109 TRP A O 1
ATOM 895 N N . LEU A 1 110 ? -13.111 -0.936 0.154 1.00 88.62 110 LEU A N 1
ATOM 896 C CA . LEU A 1 110 ? -12.348 -1.396 1.321 1.00 88.62 110 LEU A CA 1
ATOM 897 C C . LEU A 1 110 ? -11.585 -2.696 1.014 1.00 88.62 110 LEU A C 1
ATOM 899 O O . LEU A 1 110 ? -10.411 -2.814 1.368 1.00 88.62 110 LEU A O 1
ATOM 903 N N . GLN A 1 111 ? -12.189 -3.625 0.268 1.00 89.12 111 GLN A N 1
ATOM 904 C CA . GLN A 1 111 ? -11.507 -4.833 -0.217 1.00 89.12 111 GLN A CA 1
ATOM 905 C C . GLN A 1 111 ? -10.356 -4.509 -1.176 1.00 89.12 111 GLN A C 1
ATOM 907 O O . GLN A 1 111 ? -9.277 -5.089 -1.060 1.00 89.12 111 GLN A O 1
ATOM 912 N N . ALA A 1 112 ? -10.534 -3.540 -2.080 1.00 87.06 112 ALA A N 1
ATOM 913 C CA . ALA A 1 112 ? -9.461 -3.049 -2.947 1.00 87.06 112 ALA A CA 1
ATOM 914 C C . ALA A 1 112 ? -8.326 -2.367 -2.156 1.00 87.06 112 ALA A C 1
ATOM 916 O O . ALA A 1 112 ? -7.195 -2.268 -2.635 1.00 87.06 112 ALA A O 1
ATOM 917 N N . MET A 1 113 ? -8.605 -1.915 -0.930 1.00 85.56 113 MET A N 1
ATOM 918 C CA . MET A 1 113 ? -7.603 -1.455 0.031 1.00 85.56 113 MET A CA 1
ATOM 919 C C . MET A 1 113 ? -6.967 -2.584 0.858 1.00 85.56 113 MET A C 1
ATOM 921 O O . MET A 1 113 ? -6.167 -2.276 1.741 1.00 85.56 113 MET A O 1
ATOM 925 N N . GLU A 1 114 ? -7.245 -3.849 0.531 1.00 88.12 114 GLU A N 1
ATOM 926 C CA . GLU A 1 114 ? -6.771 -5.058 1.221 1.00 88.12 114 GLU A CA 1
ATOM 927 C C . GLU A 1 114 ? -7.312 -5.199 2.653 1.00 88.12 114 GLU A C 1
ATOM 929 O O . GLU A 1 114 ? -6.614 -5.705 3.533 1.00 88.12 114 GLU A O 1
ATOM 934 N N . LEU A 1 115 ? -8.544 -4.744 2.900 1.00 87.75 115 LEU A N 1
ATOM 935 C CA . LEU A 1 115 ? -9.257 -4.996 4.151 1.00 87.75 115 LEU A CA 1
ATOM 936 C C . LEU A 1 115 ? -10.305 -6.090 3.973 1.00 87.75 115 LEU A C 1
ATOM 938 O O . LEU A 1 115 ? -11.077 -6.082 3.013 1.00 87.75 115 LEU A O 1
ATOM 942 N N . ASP A 1 116 ? -10.366 -6.996 4.943 1.00 85.38 116 ASP A N 1
ATOM 943 C CA . ASP A 1 116 ? -11.434 -7.983 5.02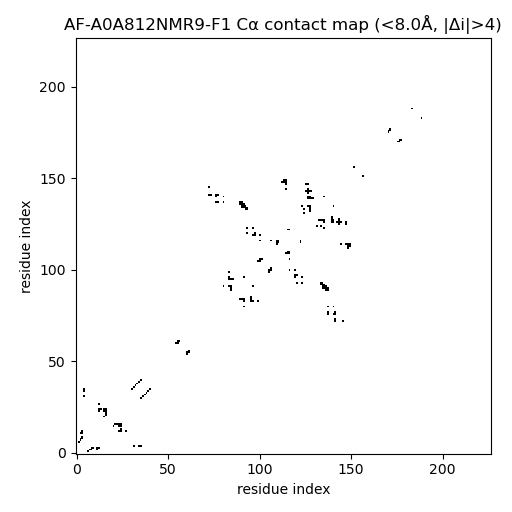6 1.00 85.38 116 ASP A CA 1
ATOM 944 C C . ASP A 1 116 ? -12.659 -7.373 5.718 1.00 85.38 116 ASP A C 1
ATOM 946 O O . ASP A 1 116 ? -12.635 -7.064 6.909 1.00 85.38 116 ASP A O 1
ATOM 950 N N . VAL A 1 117 ? -13.724 -7.193 4.941 1.00 87.12 117 VAL A N 1
ATOM 951 C CA . VAL A 1 117 ? -15.024 -6.655 5.372 1.00 87.12 117 VAL A CA 1
ATOM 952 C C . VAL A 1 117 ? -16.078 -7.754 5.551 1.00 87.12 117 VAL A C 1
ATOM 954 O O . VAL A 1 117 ? -17.262 -7.451 5.657 1.00 87.12 117 VAL A O 1
ATOM 957 N N . SER A 1 118 ? -15.677 -9.032 5.577 1.00 88.00 118 SER A N 1
ATOM 958 C CA . SER A 1 118 ? -16.600 -10.163 5.780 1.00 88.00 118 SER A CA 1
ATOM 959 C C . SER A 1 118 ? -17.323 -10.103 7.129 1.00 88.00 118 SER A C 1
ATOM 961 O O . SER A 1 118 ? -18.426 -10.626 7.264 1.00 88.00 118 SER A O 1
ATOM 963 N N . ASP A 1 119 ? -16.692 -9.480 8.125 1.00 89.06 119 ASP A N 1
ATOM 964 C CA . ASP A 1 119 ? -17.239 -9.264 9.460 1.00 89.06 119 ASP A CA 1
ATOM 965 C C . ASP A 1 119 ? -16.980 -7.801 9.873 1.00 89.06 119 ASP A C 1
ATOM 967 O O . ASP A 1 119 ? -15.893 -7.481 10.375 1.00 89.06 119 ASP A O 1
ATOM 971 N N . PRO A 1 120 ? -17.932 -6.886 9.602 1.00 89.19 120 PRO A N 1
ATOM 972 C CA . PRO A 1 120 ? -17.751 -5.462 9.861 1.00 89.19 120 PRO A CA 1
ATOM 973 C C . PRO A 1 120 ? -17.619 -5.160 11.356 1.00 89.19 120 PRO A C 1
ATOM 975 O O . PRO A 1 120 ? -16.867 -4.257 11.715 1.00 89.19 120 PRO A O 1
ATOM 978 N N . ASP A 1 121 ? -18.253 -5.949 12.230 1.00 90.88 121 ASP A N 1
ATOM 979 C CA . ASP A 1 121 ? -18.162 -5.769 13.682 1.00 90.88 121 ASP A CA 1
ATOM 980 C C . ASP A 1 121 ? -16.747 -6.077 14.185 1.00 90.88 121 ASP A C 1
ATOM 982 O O . ASP A 1 121 ? -16.159 -5.318 14.963 1.00 90.88 121 ASP A O 1
ATOM 986 N N . LYS A 1 122 ? -16.149 -7.176 13.703 1.00 90.12 122 LYS A N 1
ATOM 987 C CA . LYS A 1 122 ? -14.748 -7.491 14.014 1.00 90.12 122 LYS A CA 1
ATOM 988 C C . LYS A 1 122 ? -13.798 -6.454 13.438 1.00 90.12 122 LYS A C 1
ATOM 990 O O . LYS A 1 122 ? -12.848 -6.074 14.119 1.00 90.12 122 LYS A O 1
ATOM 995 N N . LEU A 1 123 ? -14.025 -6.009 12.202 1.00 90.12 123 LEU A N 1
ATOM 996 C CA . LEU A 1 123 ? -13.183 -4.991 11.580 1.00 90.12 123 LEU A CA 1
ATOM 997 C C . LEU A 1 123 ? -13.228 -3.681 12.378 1.00 90.12 123 LEU A C 1
ATOM 999 O O . LEU A 1 123 ? -12.173 -3.115 12.663 1.00 90.12 123 LEU A O 1
ATOM 1003 N N . PHE A 1 124 ? -14.417 -3.254 12.805 1.00 91.62 124 PHE A N 1
ATOM 1004 C CA . PHE A 1 124 ? -14.609 -2.084 13.658 1.00 91.62 124 PHE A CA 1
ATOM 1005 C C . PHE A 1 124 ? -13.812 -2.205 14.962 1.00 91.62 124 PHE A C 1
ATOM 1007 O O . PHE A 1 124 ? -13.004 -1.333 15.274 1.00 91.62 124 PHE A O 1
ATOM 1014 N N . LEU A 1 125 ? -13.941 -3.334 15.667 1.00 89.94 125 LEU A N 1
ATOM 1015 C CA . LEU A 1 125 ? -13.208 -3.594 16.911 1.00 89.94 125 LEU A CA 1
ATOM 1016 C C . LEU A 1 125 ? -11.680 -3.590 16.719 1.00 89.94 125 LEU A C 1
ATOM 1018 O O . LEU A 1 125 ? -10.926 -3.193 17.608 1.00 89.94 125 LEU A O 1
ATOM 1022 N N . LEU A 1 126 ? -11.196 -4.055 15.566 1.00 89.19 126 LEU A N 1
ATOM 1023 C CA . LEU A 1 126 ? -9.768 -4.048 15.245 1.00 89.19 126 LEU A CA 1
ATOM 1024 C C . LEU A 1 126 ? -9.240 -2.642 14.921 1.00 89.19 126 LEU A C 1
ATOM 1026 O O . LEU A 1 126 ? -8.046 -2.379 15.130 1.00 89.19 126 LEU A O 1
ATOM 1030 N N . ILE A 1 127 ? -10.096 -1.755 14.410 1.00 90.69 127 ILE A N 1
ATOM 1031 C CA . ILE A 1 127 ? -9.776 -0.345 14.163 1.00 90.69 127 ILE A CA 1
ATOM 1032 C C . ILE A 1 127 ? -9.809 0.435 15.487 1.00 90.69 127 ILE A C 1
ATOM 1034 O O . ILE A 1 127 ? -8.808 1.083 15.815 1.00 90.69 127 ILE A O 1
ATOM 1038 N N . ASP A 1 128 ? -10.867 0.280 16.293 1.00 90.62 128 ASP A N 1
ATOM 1039 C CA . ASP A 1 128 ? -11.015 0.836 17.652 1.00 90.62 128 ASP A CA 1
ATOM 1040 C C . ASP A 1 128 ? -10.153 0.084 18.687 1.00 90.62 128 ASP A C 1
ATOM 1042 O O . ASP A 1 128 ? -10.596 -0.529 19.656 1.00 90.62 128 ASP A O 1
ATOM 1046 N N . SER A 1 129 ? -8.846 0.081 18.449 1.00 80.06 129 SER A N 1
ATOM 1047 C CA . SER A 1 129 ? -7.885 -0.593 19.326 1.00 80.06 129 SER A CA 1
ATOM 1048 C C . SER A 1 129 ? -7.263 0.315 20.383 1.00 80.06 129 SER A C 1
ATOM 1050 O O . SER A 1 129 ? -6.613 -0.205 21.289 1.00 80.06 129 SER A O 1
ATOM 1052 N N . SER A 1 130 ? -7.414 1.638 20.259 1.00 75.88 130 SER A N 1
ATOM 1053 C CA . SER A 1 130 ? -6.760 2.596 21.160 1.00 75.88 130 SER A CA 1
ATOM 1054 C C . SER A 1 130 ? -7.620 2.882 22.387 1.00 75.88 130 SER A C 1
ATOM 1056 O O . SER A 1 130 ? -7.141 2.700 23.504 1.00 75.88 130 SER A O 1
ATOM 1058 N N . ARG A 1 131 ? -8.867 3.330 22.184 1.00 76.25 131 ARG A N 1
ATOM 1059 C CA . ARG A 1 131 ? -9.777 3.714 23.269 1.00 76.25 131 ARG A CA 1
ATOM 1060 C C . ARG A 1 131 ? -10.764 2.615 23.633 1.00 76.25 131 ARG A C 1
ATOM 1062 O O . ARG A 1 131 ? -11.050 2.477 24.820 1.00 76.25 131 ARG A O 1
ATOM 1069 N N . ARG A 1 132 ? -11.203 1.800 22.664 1.00 80.62 132 ARG A N 1
ATOM 1070 C CA . ARG A 1 132 ? -12.249 0.784 22.866 1.00 80.62 132 ARG A CA 1
ATOM 1071 C C . ARG A 1 132 ? -13.517 1.389 23.471 1.00 80.62 132 ARG A C 1
ATOM 1073 O O . ARG A 1 132 ? -14.155 0.768 24.321 1.00 80.62 132 ARG A O 1
ATOM 1080 N N . ASP A 1 133 ? -13.833 2.620 23.088 1.00 86.19 133 ASP A N 1
ATOM 1081 C CA . ASP A 1 133 ? -15.025 3.342 23.530 1.00 86.19 133 ASP A CA 1
ATOM 1082 C C . ASP A 1 133 ? -16.219 3.110 22.591 1.00 86.19 133 ASP A C 1
ATOM 1084 O O . ASP A 1 133 ? -17.311 3.607 22.860 1.00 86.19 133 ASP A O 1
ATOM 1088 N N . GLY A 1 134 ? -16.040 2.298 21.540 1.00 86.19 134 GLY A N 1
ATOM 1089 C CA . GLY A 1 134 ? -17.083 2.006 20.565 1.00 86.19 134 GLY A CA 1
ATOM 1090 C C . GLY A 1 134 ? -17.246 3.110 19.526 1.00 86.19 134 GLY A C 1
ATOM 1091 O O . GLY A 1 134 ? -18.252 3.109 18.820 1.00 86.19 134 GLY A O 1
ATOM 1092 N N . ARG A 1 135 ? -16.278 4.033 19.437 1.00 91.44 135 ARG A N 1
ATOM 1093 C CA . ARG A 1 135 ? -16.278 5.175 18.525 1.00 91.44 135 ARG A CA 1
ATOM 1094 C C . ARG A 1 135 ? -14.949 5.248 17.791 1.00 91.44 135 ARG A C 1
ATOM 1096 O O . ARG A 1 135 ? -13.888 5.169 18.397 1.00 91.44 135 ARG A O 1
ATOM 1103 N N . ILE A 1 136 ? -14.981 5.428 16.475 1.00 92.81 136 ILE A N 1
ATOM 1104 C CA . ILE A 1 136 ? -13.753 5.562 15.683 1.00 92.81 136 ILE A CA 1
ATOM 1105 C C . ILE A 1 136 ? -13.539 7.028 15.330 1.00 92.81 136 ILE A C 1
ATOM 1107 O O . ILE A 1 136 ? -14.271 7.589 14.519 1.00 92.81 136 ILE A O 1
ATOM 1111 N N . THR A 1 137 ? -12.494 7.641 15.884 1.00 93.19 137 THR A N 1
ATOM 1112 C CA . THR A 1 137 ? -12.043 8.973 15.450 1.00 93.19 137 THR A CA 1
ATOM 1113 C C . THR A 1 137 ? -11.295 8.909 14.114 1.00 93.19 137 THR A C 1
ATOM 1115 O O . THR A 1 137 ? -10.779 7.860 13.714 1.00 93.19 137 THR A O 1
ATOM 1118 N N . LEU A 1 138 ? -11.165 10.043 13.418 1.00 91.88 138 LEU A N 1
ATOM 1119 C CA . LEU A 1 138 ? -10.428 10.120 12.151 1.00 91.88 138 LEU A CA 1
ATOM 1120 C C . LEU A 1 138 ? -8.986 9.590 12.279 1.00 91.88 138 LEU A C 1
ATOM 1122 O O . LEU A 1 138 ? -8.506 8.838 11.425 1.00 91.88 138 LEU A O 1
ATOM 1126 N N . GLU A 1 139 ? -8.279 9.947 13.352 1.00 90.75 139 GLU A N 1
ATOM 1127 C CA . GLU A 1 139 ? -6.915 9.481 13.610 1.00 90.75 139 GLU A CA 1
ATOM 1128 C C . GLU A 1 139 ? -6.838 7.967 13.843 1.00 90.75 139 GLU A C 1
ATOM 1130 O O . GLU A 1 139 ? -5.871 7.323 13.411 1.00 90.75 139 GLU A O 1
ATOM 1135 N N . GLU A 1 140 ? -7.834 7.398 14.522 1.00 91.25 140 GLU A N 1
ATOM 1136 C CA . GLU A 1 140 ? -7.944 5.958 14.759 1.00 91.25 140 GLU A CA 1
ATOM 1137 C C . GLU A 1 140 ? -8.275 5.208 13.480 1.00 91.25 140 GLU A C 1
ATOM 1139 O O . GLU A 1 140 ? -7.641 4.190 13.217 1.00 91.25 140 GLU A O 1
ATOM 1144 N N . LEU A 1 141 ? -9.152 5.746 12.634 1.00 92.00 141 LEU A N 1
ATOM 1145 C CA . LEU A 1 141 ? -9.433 5.182 11.320 1.00 92.00 141 LEU A CA 1
ATOM 1146 C C . LEU A 1 141 ? -8.165 5.140 10.457 1.00 92.00 141 LEU A C 1
ATOM 1148 O O . LEU A 1 141 ? -7.781 4.079 9.960 1.00 92.00 141 LEU A O 1
ATOM 1152 N N . ILE A 1 142 ? -7.464 6.274 10.319 1.00 91.88 142 ILE A N 1
ATOM 1153 C CA . ILE A 1 142 ? -6.241 6.373 9.505 1.00 91.88 142 ILE A CA 1
ATOM 1154 C C . ILE A 1 142 ? -5.205 5.344 9.965 1.00 91.88 142 ILE A C 1
ATOM 1156 O O . ILE A 1 142 ? -4.592 4.655 9.138 1.00 91.88 142 ILE A O 1
ATOM 1160 N N . ARG A 1 143 ? -4.996 5.240 11.281 1.00 89.94 143 ARG A N 1
ATOM 1161 C CA . ARG A 1 143 ? -4.004 4.342 11.877 1.00 89.94 143 ARG A CA 1
ATOM 1162 C C . ARG A 1 143 ? -4.444 2.882 11.831 1.00 89.94 143 ARG A C 1
ATOM 1164 O O . ARG A 1 143 ? -3.639 2.028 11.468 1.00 89.94 143 ARG A O 1
ATOM 1171 N N . GLY A 1 144 ? -5.688 2.605 12.199 1.00 89.69 144 GLY A N 1
ATOM 1172 C CA . GLY A 1 144 ? -6.271 1.271 12.275 1.00 89.69 144 GLY A CA 1
ATOM 1173 C C . GLY A 1 144 ? -6.310 0.621 10.904 1.00 89.69 144 GLY A C 1
ATOM 1174 O O . GLY A 1 144 ? -5.712 -0.436 10.719 1.00 89.69 144 GLY A O 1
ATOM 1175 N N . VAL A 1 145 ? -6.864 1.309 9.905 1.00 90.50 145 VAL A N 1
ATOM 1176 C CA . VAL A 1 145 ? -6.870 0.819 8.520 1.00 90.50 145 VAL A CA 1
ATOM 1177 C C . VAL A 1 145 ? -5.447 0.686 7.977 1.00 90.50 145 VAL A C 1
ATOM 1179 O O . VAL A 1 145 ? -5.120 -0.307 7.336 1.00 90.50 145 VAL A O 1
ATOM 1182 N N . GLY A 1 146 ? -4.555 1.636 8.278 1.00 88.31 146 GLY A N 1
ATOM 1183 C CA . GLY A 1 146 ? -3.150 1.552 7.867 1.00 88.31 146 GLY A CA 1
ATOM 118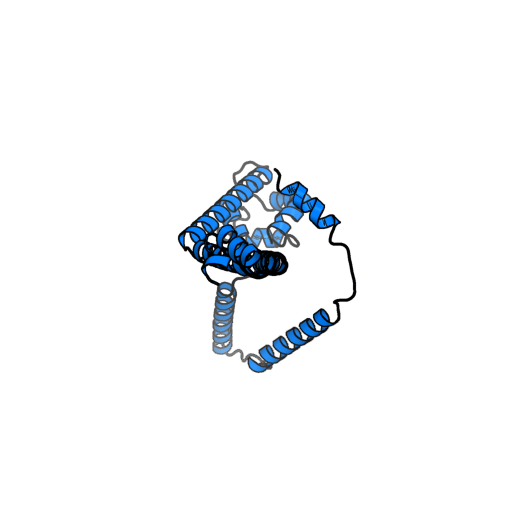4 C C . GLY A 1 146 ? -2.388 0.363 8.473 1.00 88.31 146 GLY A C 1
ATOM 1185 O O . GLY A 1 146 ? -1.434 -0.118 7.861 1.00 88.31 146 GLY A O 1
ATOM 1186 N N . ARG A 1 147 ? -2.796 -0.108 9.659 1.00 86.81 147 ARG A N 1
ATOM 1187 C CA . ARG A 1 147 ? -2.228 -1.283 10.335 1.00 86.81 147 ARG A CA 1
ATOM 1188 C C . ARG A 1 147 ? -2.828 -2.592 9.828 1.00 86.81 147 ARG A C 1
ATOM 1190 O O . ARG A 1 147 ? -2.101 -3.571 9.723 1.00 86.81 147 ARG A O 1
ATOM 1197 N N . LEU A 1 148 ? -4.132 -2.606 9.568 1.00 87.12 148 LEU A N 1
ATOM 1198 C CA . LEU A 1 148 ? -4.873 -3.794 9.134 1.00 87.12 148 LEU A CA 1
ATOM 1199 C C . LEU A 1 148 ? -4.744 -4.061 7.634 1.00 87.12 148 LEU A C 1
ATOM 1201 O O . LEU A 1 148 ? -5.033 -5.165 7.189 1.00 87.12 148 LEU A O 1
ATOM 1205 N N . LYS A 1 149 ? -4.305 -3.063 6.864 1.00 84.50 149 LYS A N 1
ATOM 1206 C CA . LYS A 1 149 ? -4.041 -3.207 5.440 1.00 84.50 149 LYS A CA 1
ATOM 1207 C C . LYS A 1 149 ? -2.924 -4.222 5.176 1.00 84.50 149 LYS A C 1
ATOM 1209 O O . LYS A 1 149 ? -1.781 -4.026 5.600 1.00 84.50 149 LYS A O 1
ATOM 1214 N N . GLY A 1 150 ? -3.244 -5.211 4.347 1.00 79.31 150 GLY A N 1
ATOM 1215 C CA . GLY A 1 150 ? -2.291 -6.171 3.804 1.00 79.31 150 GLY A CA 1
ATOM 1216 C C . GLY A 1 150 ? -1.939 -7.302 4.771 1.00 79.31 150 GLY A C 1
ATOM 1217 O O . GLY A 1 150 ? -2.577 -7.517 5.797 1.00 79.31 150 GLY A O 1
ATOM 1218 N N . SER A 1 151 ? -0.915 -8.080 4.425 1.00 74.25 151 SER A N 1
ATOM 1219 C CA . SER A 1 151 ? -0.485 -9.224 5.235 1.00 74.25 151 SER A CA 1
ATOM 1220 C C . SER A 1 151 ? 0.296 -8.796 6.480 1.00 74.25 151 SER A C 1
ATOM 1222 O O . SER A 1 151 ? 1.114 -7.874 6.407 1.00 74.25 151 SER A O 1
ATOM 1224 N N . ALA A 1 152 ? 0.145 -9.546 7.577 1.00 78.31 152 ALA A N 1
ATOM 1225 C CA . ALA A 1 152 ? 0.996 -9.414 8.760 1.00 78.31 152 ALA A CA 1
ATOM 1226 C C . ALA A 1 152 ? 2.485 -9.451 8.372 1.00 78.31 152 ALA A C 1
ATOM 1228 O O . ALA A 1 152 ? 2.919 -10.319 7.605 1.00 78.31 152 ALA A O 1
ATOM 1229 N N . LYS A 1 153 ? 3.275 -8.500 8.885 1.00 81.38 153 LYS A N 1
ATOM 1230 C CA . LYS A 1 153 ? 4.708 -8.431 8.578 1.00 81.38 153 LYS A CA 1
ATOM 1231 C C . LYS A 1 153 ? 5.445 -9.532 9.329 1.00 81.38 153 LYS A C 1
ATOM 1233 O O . LYS A 1 153 ? 4.998 -10.004 10.372 1.00 81.38 153 LYS A O 1
ATOM 1238 N N . SER A 1 154 ? 6.627 -9.899 8.837 1.00 79.25 154 SER A N 1
ATOM 1239 C CA . SER A 1 154 ? 7.496 -10.884 9.498 1.00 79.25 154 SER A CA 1
ATOM 1240 C C . SER A 1 154 ? 7.775 -10.537 10.964 1.00 79.25 154 SER A C 1
ATOM 1242 O O . SER A 1 154 ? 7.809 -11.431 11.803 1.00 79.25 154 SER A O 1
ATOM 1244 N N . LEU A 1 155 ? 7.915 -9.244 11.273 1.00 79.75 155 LEU A N 1
ATOM 1245 C CA . LEU A 1 155 ? 8.078 -8.754 12.639 1.00 79.75 155 LEU A CA 1
ATOM 1246 C C . LEU A 1 155 ? 6.833 -9.003 13.501 1.00 79.75 155 LEU A C 1
ATOM 1248 O O . LEU A 1 155 ? 6.971 -9.498 14.611 1.00 79.75 155 LEU A O 1
ATOM 1252 N N . ASP A 1 156 ? 5.634 -8.720 12.982 1.00 81.94 156 ASP A N 1
ATOM 1253 C CA . ASP A 1 156 ? 4.377 -8.922 13.715 1.00 81.94 156 ASP A CA 1
ATOM 1254 C C . ASP A 1 156 ? 4.198 -10.406 14.081 1.00 81.94 156 ASP A C 1
ATOM 1256 O O . ASP A 1 156 ? 3.840 -10.745 15.209 1.00 81.94 156 ASP A O 1
ATOM 1260 N N . VAL A 1 157 ? 4.527 -11.306 13.144 1.00 86.12 157 VAL A N 1
ATOM 1261 C CA . VAL A 1 157 ? 4.506 -12.760 13.368 1.00 86.12 157 VAL A CA 1
ATOM 1262 C C . VAL A 1 157 ? 5.561 -13.182 14.392 1.00 86.12 157 VAL A C 1
ATOM 1264 O O . VAL A 1 157 ? 5.264 -13.995 15.264 1.00 86.12 157 VAL A O 1
ATOM 1267 N N . ALA A 1 158 ? 6.778 -12.639 14.315 1.00 82.69 158 ALA A N 1
ATOM 1268 C CA . ALA A 1 158 ? 7.838 -12.940 15.275 1.00 82.69 158 ALA A CA 1
ATOM 1269 C C . ALA A 1 158 ? 7.453 -12.510 16.699 1.00 82.69 158 ALA A C 1
ATOM 1271 O O . ALA A 1 158 ? 7.597 -13.304 17.626 1.00 82.69 158 ALA A O 1
ATOM 1272 N N . CYS A 1 159 ? 6.889 -11.308 16.863 1.00 86.62 159 CYS A N 1
ATOM 1273 C CA . CYS A 1 159 ? 6.370 -10.840 18.147 1.00 86.62 159 CYS A CA 1
ATOM 1274 C C . CYS A 1 159 ? 5.250 -11.750 18.667 1.00 86.62 159 CYS A C 1
ATOM 1276 O O . CYS A 1 159 ? 5.258 -12.122 19.836 1.00 86.62 159 CYS A O 1
ATOM 1278 N N . MET A 1 160 ? 4.318 -12.174 17.807 1.00 88.44 160 MET A N 1
ATOM 1279 C CA . MET A 1 160 ? 3.264 -13.113 18.204 1.00 88.44 160 MET A CA 1
ATOM 1280 C C . MET A 1 160 ? 3.839 -14.460 18.670 1.00 88.44 160 MET A C 1
ATOM 1282 O O . MET A 1 160 ? 3.388 -14.999 19.676 1.00 88.44 160 MET A O 1
ATOM 1286 N N . LEU A 1 161 ? 4.840 -15.003 17.968 1.00 88.12 161 LEU A N 1
ATOM 1287 C CA . LEU A 1 161 ? 5.510 -16.247 18.363 1.00 88.12 161 LEU A CA 1
ATOM 1288 C C . LEU A 1 161 ? 6.237 -16.109 19.706 1.00 88.12 161 LEU A C 1
ATOM 1290 O O . LEU A 1 161 ? 6.211 -17.044 20.503 1.00 88.12 161 LEU A O 1
ATOM 1294 N N . GLU A 1 162 ? 6.849 -14.954 19.970 1.00 90.06 162 GLU A N 1
ATOM 1295 C CA . GLU A 1 162 ? 7.493 -14.660 21.252 1.00 90.06 162 GLU A CA 1
ATOM 1296 C C . GLU A 1 162 ? 6.473 -14.603 22.400 1.0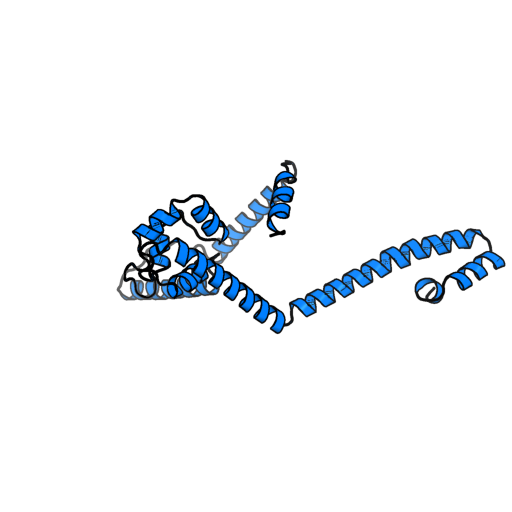0 90.06 162 GLU A C 1
ATOM 1298 O O . GLU A 1 162 ? 6.680 -15.224 23.442 1.00 90.06 162 GLU A O 1
ATOM 1303 N N . GLU A 1 163 ? 5.340 -13.925 22.204 1.00 90.00 163 GLU A N 1
ATOM 1304 C CA . GLU A 1 163 ? 4.259 -13.877 23.196 1.00 90.00 163 GLU A CA 1
ATOM 1305 C C . GLU A 1 163 ? 3.653 -15.266 23.451 1.00 90.00 163 GLU A C 1
ATOM 1307 O O . GLU A 1 163 ? 3.403 -15.641 24.597 1.00 90.00 163 GLU A O 1
ATOM 1312 N N . VAL A 1 164 ? 3.492 -16.086 22.408 1.00 90.50 164 VAL A N 1
ATOM 1313 C CA . VAL A 1 164 ? 3.045 -17.481 22.549 1.00 90.50 164 VAL A CA 1
ATOM 1314 C C . VAL A 1 164 ? 4.064 -18.323 23.325 1.00 90.50 164 VAL A C 1
ATOM 1316 O O . VAL A 1 164 ? 3.660 -19.138 24.154 1.00 90.50 164 VAL A O 1
ATOM 1319 N N . ALA A 1 165 ? 5.367 -18.122 23.109 1.00 85.75 165 ALA A N 1
ATOM 1320 C CA . ALA A 1 165 ? 6.411 -18.809 23.869 1.00 85.75 165 ALA A CA 1
ATOM 1321 C C . ALA A 1 165 ? 6.378 -18.424 25.358 1.00 85.75 165 ALA A C 1
ATOM 1323 O O . ALA A 1 165 ? 6.400 -19.302 26.218 1.00 85.75 165 ALA A O 1
ATOM 1324 N N . LYS A 1 166 ? 6.215 -17.131 25.675 1.00 88.06 166 LYS A N 1
ATOM 1325 C CA . LYS A 1 166 ? 6.047 -16.659 27.062 1.00 88.06 166 LYS A CA 1
ATOM 1326 C C . LYS A 1 166 ? 4.821 -17.282 27.726 1.00 88.06 166 LYS A C 1
ATOM 1328 O O . LYS A 1 166 ? 4.903 -17.743 28.862 1.00 88.06 166 LYS A O 1
ATOM 1333 N N . LEU A 1 167 ? 3.689 -17.326 27.021 1.00 87.38 167 LEU A N 1
ATOM 1334 C CA . LEU A 1 167 ? 2.471 -17.967 27.521 1.00 87.38 167 LEU A CA 1
ATOM 1335 C C . LEU A 1 167 ? 2.678 -19.463 27.766 1.00 87.38 167 LEU A C 1
ATOM 1337 O O . LEU A 1 167 ? 2.245 -19.974 28.797 1.00 87.38 167 LEU A O 1
ATOM 1341 N N . HIS A 1 168 ? 3.359 -20.157 26.855 1.00 86.00 168 HIS A N 1
ATOM 1342 C CA . HIS A 1 168 ? 3.704 -21.564 27.026 1.00 86.00 168 HIS A CA 1
ATOM 1343 C C . HIS A 1 168 ? 4.541 -21.788 28.294 1.00 86.00 168 HIS A C 1
ATOM 1345 O O . HIS A 1 168 ? 4.206 -22.654 29.102 1.00 86.00 168 HIS A O 1
ATOM 1351 N N . ASP A 1 169 ? 5.576 -20.978 28.512 1.00 84.62 169 ASP A N 1
ATOM 1352 C CA . ASP A 1 169 ? 6.443 -21.101 29.686 1.00 84.62 169 ASP A CA 1
ATOM 1353 C C . ASP A 1 169 ? 5.688 -20.818 30.991 1.00 84.62 169 ASP A C 1
ATOM 1355 O O . ASP A 1 169 ? 5.848 -21.547 31.974 1.00 84.62 169 ASP A O 1
ATOM 1359 N N . LEU A 1 170 ? 4.796 -19.822 30.992 1.00 87.25 170 LEU A N 1
ATOM 1360 C CA . LEU A 1 170 ? 3.921 -19.534 32.130 1.00 87.25 170 LEU A CA 1
ATOM 1361 C C . LEU A 1 170 ? 2.994 -20.714 32.443 1.00 87.25 170 LEU A C 1
ATOM 1363 O O . LEU A 1 170 ? 2.892 -21.120 33.601 1.00 87.25 170 LEU A O 1
ATOM 1367 N N . ILE A 1 171 ? 2.365 -21.303 31.426 1.00 88.19 171 ILE A N 1
ATOM 1368 C CA . ILE A 1 171 ? 1.483 -22.468 31.577 1.00 88.19 171 ILE A CA 1
ATOM 1369 C C . ILE A 1 171 ? 2.254 -23.660 32.165 1.00 88.19 171 ILE A C 1
ATOM 1371 O O . ILE A 1 171 ? 1.789 -24.283 33.122 1.00 88.19 171 ILE A O 1
ATOM 1375 N N . VAL A 1 172 ? 3.458 -23.939 31.654 1.00 84.62 172 VAL A N 1
ATOM 1376 C CA . VAL A 1 172 ? 4.325 -25.012 32.170 1.00 84.62 172 VAL A CA 1
ATOM 1377 C C . VAL A 1 172 ? 4.737 -24.744 33.620 1.00 84.62 172 VAL A C 1
ATOM 1379 O O . VAL A 1 172 ? 4.723 -25.662 34.445 1.00 84.62 172 VAL A O 1
ATOM 1382 N N . SER A 1 173 ? 5.054 -23.491 33.961 1.00 84.56 173 SER A N 1
ATOM 1383 C CA . SER A 1 173 ? 5.455 -23.101 35.319 1.00 84.56 173 SER A CA 1
ATOM 1384 C C . SER A 1 173 ? 4.340 -23.283 36.357 1.00 84.56 173 SER A C 1
ATOM 1386 O O . SER A 1 173 ? 4.625 -23.577 37.516 1.00 84.56 173 SER A O 1
ATOM 1388 N N . GLN A 1 174 ? 3.069 -23.194 35.944 1.00 86.12 174 GLN A N 1
ATOM 1389 C CA . GLN A 1 174 ? 1.903 -23.420 36.808 1.00 86.12 174 GLN A CA 1
ATOM 1390 C C . GLN A 1 174 ? 1.559 -24.909 37.004 1.00 86.12 174 GLN A C 1
ATOM 1392 O O . GLN A 1 174 ? 0.515 -25.241 37.562 1.00 86.12 174 GLN A O 1
ATOM 1397 N N . GLY A 1 175 ? 2.429 -25.827 36.572 1.00 80.19 175 GLY A N 1
ATOM 1398 C CA . GLY A 1 175 ? 2.245 -27.267 36.765 1.00 80.19 175 GLY A CA 1
ATOM 1399 C C . GLY A 1 175 ? 1.324 -27.923 35.736 1.00 80.19 175 GLY A C 1
ATOM 1400 O O . GLY A 1 175 ? 1.088 -29.131 35.809 1.00 80.19 175 GLY A O 1
ATOM 1401 N N . PHE A 1 176 ? 0.843 -27.170 34.743 1.00 77.12 176 PHE A N 1
ATOM 1402 C CA . PHE A 1 176 ? 0.158 -27.742 33.595 1.00 77.12 176 PHE A CA 1
ATOM 1403 C C . PHE A 1 176 ? 1.207 -28.378 32.681 1.00 77.12 176 PHE A C 1
ATOM 1405 O O . PHE A 1 176 ? 1.983 -27.683 32.030 1.00 77.12 176 PHE A O 1
ATOM 1412 N N . ARG A 1 177 ? 1.267 -29.714 32.635 1.00 74.69 177 ARG A N 1
ATOM 1413 C CA . ARG A 1 177 ? 2.059 -30.410 31.615 1.00 74.69 177 ARG A CA 1
ATOM 1414 C C . ARG A 1 177 ? 1.282 -30.357 30.302 1.00 74.69 177 ARG A C 1
ATOM 1416 O O . ARG A 1 177 ? 0.281 -31.072 30.199 1.00 74.69 177 ARG A O 1
ATOM 1423 N N . PRO A 1 178 ? 1.703 -29.562 29.302 1.00 64.94 178 PRO A N 1
ATOM 1424 C CA . PRO A 1 178 ? 1.107 -29.673 27.984 1.00 64.94 178 PRO A CA 1
ATOM 1425 C C . PRO A 1 178 ? 1.277 -31.120 27.511 1.00 64.94 178 PRO A C 1
ATOM 1427 O O . PRO A 1 178 ? 2.332 -31.731 27.715 1.00 64.94 178 PRO A O 1
ATOM 1430 N N . MET A 1 179 ? 0.229 -31.694 26.909 1.00 65.81 179 MET A N 1
ATOM 1431 C CA . MET A 1 179 ? 0.391 -32.964 26.202 1.00 65.81 179 MET A CA 1
ATOM 1432 C C . MET A 1 179 ? 1.546 -32.811 25.208 1.00 65.81 179 MET A C 1
ATOM 1434 O O . MET A 1 179 ? 1.689 -31.722 24.645 1.00 65.81 179 MET A O 1
ATOM 1438 N N . PRO A 1 180 ? 2.362 -33.856 24.976 1.00 59.53 180 PRO A N 1
ATOM 1439 C CA . PRO A 1 180 ? 3.341 -33.829 23.907 1.00 59.53 180 PRO A CA 1
ATOM 1440 C C . PRO A 1 180 ? 2.583 -33.636 22.594 1.00 59.53 180 PRO A C 1
ATOM 1442 O O . PRO A 1 180 ? 2.090 -34.581 21.981 1.00 59.53 180 PRO A O 1
ATOM 1445 N N . VAL A 1 181 ? 2.451 -32.376 22.180 1.00 58.09 181 VAL A N 1
ATOM 1446 C CA . VAL A 1 181 ? 2.144 -32.022 20.806 1.00 58.09 181 VAL A CA 1
ATOM 1447 C C . VAL A 1 181 ? 3.263 -32.690 20.038 1.00 58.09 181 VAL A C 1
ATOM 1449 O O . VAL A 1 181 ? 4.428 -32.453 20.360 1.00 58.09 181 VAL A O 1
ATOM 1452 N N . ALA A 1 182 ? 2.931 -33.587 19.109 1.00 53.78 182 ALA A N 1
ATOM 1453 C CA . ALA A 1 182 ? 3.911 -34.130 18.189 1.00 53.78 182 ALA A CA 1
ATOM 1454 C C . ALA A 1 182 ? 4.601 -32.923 17.551 1.00 53.78 182 ALA A C 1
ATOM 1456 O O . ALA A 1 182 ? 4.031 -32.267 16.679 1.00 53.78 182 ALA A O 1
ATOM 1457 N N . GLN A 1 183 ? 5.774 -32.562 18.074 1.00 50.06 183 GLN A N 1
ATOM 1458 C CA . GLN A 1 183 ? 6.610 -31.529 17.511 1.00 50.06 183 GLN A CA 1
ATOM 1459 C C . GLN A 1 183 ? 7.055 -32.142 16.198 1.00 50.06 183 GLN A C 1
ATOM 1461 O O . GLN A 1 183 ? 8.042 -32.868 16.146 1.00 50.06 183 GLN A O 1
ATOM 1466 N N . SER A 1 184 ? 6.276 -31.924 15.141 1.00 53.16 184 SER A N 1
ATOM 1467 C CA . SER A 1 184 ? 6.823 -32.005 13.804 1.00 53.16 184 SER A CA 1
ATOM 1468 C C . SER A 1 184 ? 7.995 -31.044 13.855 1.00 53.16 184 SER A C 1
ATOM 1470 O O . SER A 1 184 ? 7.793 -29.838 14.041 1.00 53.16 184 SER A O 1
ATOM 1472 N N . SER A 1 185 ? 9.198 -31.609 13.835 1.00 54.78 185 SER A N 1
ATOM 1473 C CA . SER A 1 185 ? 10.444 -30.870 13.924 1.00 54.78 185 SER A CA 1
ATOM 1474 C C . SER A 1 185 ? 10.368 -29.686 12.952 1.00 54.78 185 SER A C 1
ATOM 1476 O O . SER A 1 185 ? 9.696 -29.796 11.920 1.00 54.78 185 SER A O 1
ATOM 1478 N N . PRO A 1 186 ? 11.045 -28.553 13.195 1.00 54.94 186 PRO A N 1
ATOM 1479 C CA . PRO A 1 186 ? 11.176 -27.511 12.175 1.00 54.94 186 PRO A CA 1
ATOM 1480 C C . PRO A 1 186 ? 11.563 -28.095 10.801 1.00 54.94 186 PRO A C 1
ATOM 1482 O O . PRO A 1 186 ? 11.096 -27.619 9.768 1.00 54.94 186 PRO A O 1
ATOM 1485 N N . ALA A 1 187 ? 12.318 -29.203 10.791 1.00 55.81 187 ALA A N 1
ATOM 1486 C CA . ALA A 1 187 ? 12.619 -29.995 9.603 1.00 55.81 187 ALA A CA 1
ATOM 1487 C C . ALA A 1 187 ? 11.379 -30.624 8.931 1.00 55.81 187 ALA A C 1
ATOM 1489 O O . ALA A 1 187 ? 11.274 -30.572 7.710 1.00 55.81 187 ALA A O 1
ATOM 1490 N N . ASP A 1 188 ? 10.422 -31.157 9.691 1.00 57.81 188 ASP A N 1
ATOM 1491 C CA . ASP A 1 188 ? 9.176 -31.741 9.179 1.00 57.81 188 ASP A CA 1
ATOM 1492 C C . ASP A 1 188 ? 8.235 -30.668 8.622 1.00 57.81 188 ASP A C 1
ATOM 1494 O O . ASP A 1 188 ? 7.614 -30.865 7.576 1.00 57.81 188 ASP A O 1
ATOM 1498 N N . PHE A 1 189 ? 8.157 -29.502 9.276 1.00 56.34 189 PHE A N 1
ATOM 1499 C CA . PHE A 1 189 ? 7.392 -28.359 8.768 1.00 56.34 189 PHE A CA 1
ATOM 1500 C C . PHE A 1 189 ? 7.985 -27.835 7.460 1.00 56.34 189 PHE A C 1
ATOM 1502 O O . PHE A 1 189 ? 7.254 -27.641 6.486 1.00 56.34 189 PHE A O 1
ATOM 1509 N N . LEU A 1 190 ? 9.310 -27.663 7.408 1.00 54.28 190 LEU A N 1
ATOM 1510 C CA . LEU A 1 190 ? 10.017 -27.244 6.200 1.00 54.28 190 LEU A CA 1
ATOM 1511 C C . LEU A 1 190 ? 9.936 -28.302 5.095 1.00 54.28 190 LEU A C 1
ATOM 1513 O O . LEU A 1 190 ? 9.758 -27.938 3.936 1.00 54.28 190 LEU A O 1
ATOM 1517 N N . ALA A 1 191 ? 9.989 -29.596 5.424 1.00 60.12 191 ALA A N 1
ATOM 1518 C CA . ALA A 1 191 ? 9.812 -30.689 4.470 1.00 60.12 191 ALA A CA 1
ATOM 1519 C C . ALA A 1 191 ? 8.387 -30.720 3.900 1.00 60.12 191 ALA A C 1
ATOM 1521 O O . ALA A 1 191 ? 8.199 -30.847 2.686 1.00 60.12 191 ALA A O 1
ATOM 1522 N N . LYS A 1 192 ? 7.371 -30.524 4.749 1.00 63.50 192 LYS A N 1
ATOM 1523 C CA . LYS A 1 192 ? 5.964 -30.463 4.336 1.00 63.50 192 LYS A CA 1
ATOM 1524 C C . LYS A 1 192 ? 5.684 -29.217 3.497 1.00 63.50 192 LYS A C 1
ATOM 1526 O O . LYS A 1 192 ? 5.027 -29.337 2.461 1.00 63.50 192 LYS A O 1
ATOM 1531 N N . ALA A 1 193 ? 6.244 -28.065 3.879 1.00 57.91 193 ALA A N 1
ATOM 1532 C CA . ALA A 1 193 ? 6.191 -26.823 3.111 1.00 57.91 193 ALA A CA 1
ATOM 1533 C C . ALA A 1 193 ? 6.878 -26.982 1.748 1.00 57.91 193 ALA A C 1
ATOM 1535 O O . ALA A 1 193 ? 6.248 -26.701 0.733 1.00 57.91 193 ALA A O 1
ATOM 1536 N N . ARG A 1 194 ? 8.096 -27.550 1.695 1.00 57.19 194 ARG A N 1
ATOM 1537 C CA . ARG A 1 194 ? 8.785 -27.896 0.438 1.00 57.19 194 ARG A CA 1
ATOM 1538 C C . ARG A 1 194 ? 7.927 -28.795 -0.439 1.00 57.19 194 ARG A C 1
ATOM 1540 O O . ARG A 1 194 ? 7.771 -28.492 -1.612 1.00 57.19 194 ARG A O 1
ATOM 1547 N N . SER A 1 195 ? 7.322 -29.848 0.118 1.00 59.94 195 SER A N 1
ATOM 1548 C CA . SER A 1 195 ? 6.471 -30.760 -0.659 1.00 59.94 195 SER A CA 1
ATOM 1549 C C . SER A 1 195 ? 5.244 -30.052 -1.244 1.00 59.94 195 SER A C 1
ATOM 1551 O O . SER A 1 195 ? 4.846 -30.337 -2.372 1.00 59.94 195 SER A O 1
ATOM 1553 N N . LYS A 1 196 ? 4.666 -29.094 -0.506 1.00 57.59 196 LYS A N 1
ATOM 1554 C CA . LYS A 1 196 ? 3.509 -28.312 -0.950 1.00 57.59 196 LYS A CA 1
ATOM 1555 C C . LYS A 1 196 ? 3.909 -27.339 -2.060 1.00 57.59 196 LYS A C 1
ATOM 1557 O O . LYS A 1 196 ? 3.185 -27.230 -3.044 1.00 57.59 196 LYS A O 1
ATOM 1562 N N . THR A 1 197 ? 5.084 -26.719 -1.951 1.00 56.19 197 THR A N 1
ATOM 1563 C CA . THR A 1 197 ? 5.659 -25.844 -2.983 1.00 56.19 197 THR A CA 1
ATOM 1564 C C . THR A 1 197 ? 6.057 -26.621 -4.241 1.00 56.19 197 THR A C 1
ATOM 1566 O O . THR A 1 197 ? 5.805 -26.142 -5.341 1.00 56.19 197 THR A O 1
ATOM 1569 N N . THR A 1 198 ? 6.601 -27.837 -4.112 1.00 59.31 198 THR A N 1
ATOM 1570 C CA . THR A 1 198 ? 6.896 -28.721 -5.254 1.00 59.31 198 THR A CA 1
ATOM 1571 C C . THR A 1 198 ? 5.610 -29.161 -5.949 1.00 59.31 198 THR A C 1
ATOM 1573 O O . THR A 1 198 ? 5.493 -28.995 -7.154 1.00 59.31 198 THR A O 1
ATOM 1576 N N . ARG A 1 199 ? 4.581 -29.578 -5.198 1.00 59.84 199 ARG A N 1
ATOM 1577 C CA . ARG A 1 199 ? 3.267 -29.933 -5.768 1.00 59.84 199 ARG A CA 1
ATOM 1578 C C . ARG A 1 199 ? 2.569 -28.754 -6.447 1.00 59.84 199 ARG A C 1
ATOM 1580 O O . ARG A 1 199 ? 1.911 -28.950 -7.461 1.00 59.84 199 ARG A O 1
ATOM 1587 N N . LEU A 1 200 ? 2.709 -27.540 -5.910 1.00 56.41 200 LEU A N 1
ATOM 1588 C CA . LEU A 1 200 ? 2.215 -26.316 -6.550 1.00 56.41 200 LEU A CA 1
ATOM 1589 C C . LEU A 1 200 ? 2.995 -25.995 -7.827 1.00 56.41 200 LEU A C 1
ATOM 1591 O O . LEU A 1 200 ? 2.378 -25.641 -8.824 1.00 56.41 200 LEU A O 1
ATOM 1595 N N . ARG A 1 201 ? 4.322 -26.166 -7.826 1.00 55.34 201 ARG A N 1
ATOM 1596 C CA . ARG A 1 201 ? 5.169 -25.999 -9.016 1.00 55.34 201 ARG A CA 1
ATOM 1597 C C . ARG A 1 201 ? 4.827 -27.017 -10.106 1.00 55.34 201 ARG A C 1
ATOM 1599 O O . ARG A 1 201 ? 4.735 -26.630 -11.264 1.00 55.34 201 ARG A O 1
ATOM 1606 N N . ASP A 1 202 ? 4.564 -28.265 -9.733 1.00 62.34 202 ASP A N 1
ATOM 1607 C CA . ASP A 1 202 ? 4.173 -29.333 -10.657 1.00 62.34 202 ASP A CA 1
ATOM 1608 C C . ASP A 1 202 ? 2.747 -29.116 -11.195 1.00 62.34 202 ASP A C 1
ATOM 1610 O O . ASP A 1 202 ? 2.495 -29.282 -12.387 1.00 62.34 202 ASP A O 1
ATOM 1614 N N . ALA A 1 203 ? 1.818 -28.645 -10.353 1.00 59.06 203 ALA A N 1
ATOM 1615 C CA . ALA A 1 203 ? 0.461 -28.285 -10.768 1.00 59.06 203 ALA A CA 1
ATOM 1616 C C . ALA A 1 203 ? 0.418 -27.032 -11.663 1.00 59.06 203 ALA A C 1
ATOM 1618 O O . ALA A 1 203 ? -0.405 -26.960 -12.575 1.00 59.06 203 ALA A O 1
ATOM 1619 N N . LEU A 1 204 ? 1.301 -26.056 -11.427 1.00 55.81 204 LEU A N 1
ATOM 1620 C CA . LEU A 1 204 ? 1.462 -24.865 -12.269 1.00 55.81 204 LEU A CA 1
ATOM 1621 C C . LEU A 1 204 ? 2.198 -25.186 -13.578 1.00 55.81 204 LEU A C 1
ATOM 1623 O O . LEU A 1 204 ? 1.852 -24.626 -14.614 1.00 55.81 204 LEU A O 1
ATOM 1627 N N . GLY A 1 205 ? 3.145 -26.130 -13.563 1.00 51.47 205 GLY A N 1
ATOM 1628 C CA . GLY A 1 205 ? 3.798 -26.654 -14.767 1.00 51.47 205 GLY A CA 1
ATOM 1629 C C . GLY A 1 205 ? 2.856 -27.465 -15.664 1.00 51.47 205 GLY A C 1
ATOM 1630 O O . GLY A 1 205 ? 2.996 -27.429 -16.883 1.00 51.47 205 GLY A O 1
ATOM 1631 N N . ALA A 1 206 ? 1.856 -28.136 -15.082 1.00 50.12 206 ALA A N 1
ATOM 1632 C CA . ALA A 1 206 ? 0.862 -28.922 -15.817 1.00 50.12 206 ALA A CA 1
ATOM 1633 C C . ALA A 1 206 ? -0.326 -28.101 -16.364 1.00 50.12 206 ALA A C 1
ATOM 1635 O O . ALA A 1 206 ? -1.056 -28.587 -17.225 1.00 50.12 206 ALA A O 1
ATOM 1636 N N . LYS A 1 207 ? -0.538 -26.860 -15.896 1.00 45.47 207 LYS A N 1
ATOM 1637 C CA . LYS A 1 207 ? -1.690 -26.015 -16.279 1.00 45.47 207 LYS A CA 1
ATOM 1638 C C . LYS A 1 207 ? -1.416 -24.981 -17.379 1.00 45.47 207 LYS A C 1
ATOM 1640 O O . LYS A 1 207 ? -2.287 -24.165 -17.664 1.00 45.47 207 LYS A O 1
ATOM 1645 N N . SER A 1 208 ? -0.273 -25.035 -18.065 1.00 43.03 208 SER A N 1
ATOM 1646 C CA . SER A 1 208 ? 0.046 -24.134 -19.191 1.00 43.03 208 SER A CA 1
ATOM 1647 C C . SER A 1 208 ? -0.760 -24.387 -20.480 1.00 43.03 208 SER A C 1
ATOM 1649 O O . SER A 1 208 ? -0.478 -23.778 -21.509 1.00 43.03 208 SER A O 1
ATOM 1651 N N . THR A 1 209 ? -1.799 -25.227 -20.448 1.00 46.91 209 THR A N 1
ATOM 1652 C CA . THR A 1 209 ? -2.696 -25.462 -21.590 1.00 46.91 209 THR A CA 1
ATOM 1653 C C . THR A 1 209 ? -4.169 -25.296 -21.229 1.00 46.91 209 THR A C 1
ATOM 1655 O O . THR A 1 209 ? -4.988 -26.159 -21.519 1.00 46.91 209 THR A O 1
ATOM 1658 N N . THR A 1 210 ? -4.577 -24.170 -20.638 1.00 39.81 210 THR A N 1
ATOM 1659 C CA . THR A 1 210 ? -5.949 -23.693 -20.893 1.00 39.81 210 THR A CA 1
ATOM 1660 C C . THR A 1 210 ? -6.047 -22.174 -20.822 1.00 39.81 210 THR A C 1
ATOM 1662 O O . THR A 1 210 ? -5.913 -21.554 -19.773 1.00 39.81 210 THR A O 1
ATOM 1665 N N . SER A 1 211 ? -6.254 -21.615 -22.010 1.00 48.62 211 SER A N 1
ATOM 1666 C CA . SER A 1 211 ? -6.593 -20.234 -22.338 1.00 48.62 211 SER A CA 1
ATOM 1667 C C . SER A 1 211 ? -7.840 -19.742 -21.596 1.00 48.62 211 SER A C 1
ATOM 1669 O O . SER A 1 211 ? -8.846 -20.448 -21.584 1.00 48.62 211 SER A O 1
ATOM 1671 N N . ALA A 1 212 ? -7.793 -18.516 -21.066 1.00 40.22 212 ALA A N 1
ATOM 1672 C CA . ALA A 1 212 ? -8.969 -17.665 -20.879 1.00 40.22 212 ALA A CA 1
ATOM 1673 C C . ALA A 1 212 ? -8.561 -16.180 -20.780 1.00 40.22 212 ALA A C 1
ATOM 1675 O O . ALA A 1 212 ? -8.065 -15.708 -19.763 1.00 40.22 212 ALA A O 1
ATOM 1676 N N . ASP A 1 213 ? -8.728 -15.506 -21.916 1.00 52.22 213 ASP A N 1
ATOM 1677 C CA . ASP A 1 213 ? -9.168 -14.121 -22.120 1.00 52.22 213 ASP A CA 1
ATOM 1678 C C . ASP A 1 213 ? -8.680 -13.002 -21.168 1.00 52.22 213 ASP A C 1
ATOM 1680 O O . ASP A 1 213 ? -9.354 -12.589 -20.229 1.00 52.22 213 ASP A O 1
ATOM 1684 N N . GLY A 1 214 ? -7.505 -12.443 -21.478 1.00 47.34 214 GLY A N 1
ATOM 1685 C CA . GLY A 1 214 ? -6.936 -11.256 -20.825 1.00 47.34 214 GLY A CA 1
ATOM 1686 C C . GLY A 1 214 ? -7.277 -9.918 -21.496 1.00 47.34 214 GLY A C 1
ATOM 1687 O O . GLY A 1 214 ? -6.677 -8.904 -21.141 1.00 47.34 214 GLY A O 1
ATOM 1688 N N . ARG A 1 215 ? -8.184 -9.882 -22.486 1.00 48.78 215 ARG A N 1
ATOM 1689 C CA . ARG A 1 215 ? -8.445 -8.654 -23.263 1.00 48.78 215 ARG A CA 1
ATOM 1690 C C . ARG A 1 215 ? -9.441 -7.716 -22.575 1.00 48.78 215 ARG A C 1
ATOM 1692 O O . ARG A 1 215 ? -9.143 -6.529 -22.468 1.00 48.78 215 ARG A O 1
ATOM 1699 N N . GLN A 1 216 ? -10.516 -8.242 -21.981 1.00 50.66 216 GLN A N 1
ATOM 1700 C CA . GLN A 1 216 ? -11.530 -7.430 -21.281 1.00 50.66 216 GLN A CA 1
ATOM 1701 C C . GLN A 1 216 ? -11.000 -6.684 -20.043 1.00 50.66 216 GLN A C 1
ATOM 1703 O O . GLN A 1 216 ? -11.431 -5.572 -19.753 1.00 50.66 216 GLN A O 1
ATOM 1708 N N . PHE A 1 217 ? -10.032 -7.254 -19.321 1.00 46.00 217 PHE A N 1
ATOM 1709 C CA . PHE A 1 217 ? -9.484 -6.635 -18.107 1.00 46.00 217 PHE A CA 1
ATOM 1710 C C . PHE A 1 217 ? -8.517 -5.475 -18.411 1.00 46.00 217 PHE A C 1
ATOM 1712 O O . PHE A 1 217 ? -8.454 -4.494 -17.671 1.00 46.00 217 PHE A O 1
ATOM 1719 N N . SER A 1 218 ? -7.801 -5.550 -19.540 1.00 53.22 218 SER A N 1
ATOM 1720 C CA . SER A 1 218 ? -6.885 -4.490 -19.984 1.00 53.22 218 SER A CA 1
ATOM 1721 C C . SER A 1 218 ? -7.605 -3.231 -20.485 1.00 53.22 218 SER A C 1
ATOM 1723 O O . SER A 1 218 ? -7.065 -2.130 -20.376 1.00 53.22 218 SER A O 1
ATOM 1725 N N . GLU A 1 219 ? -8.835 -3.381 -20.986 1.00 54.00 219 GLU A N 1
ATOM 1726 C CA . GLU A 1 219 ? -9.673 -2.271 -21.455 1.00 54.00 219 GLU A CA 1
ATOM 1727 C C . GLU A 1 219 ? -10.331 -1.510 -20.295 1.00 54.00 219 GLU A C 1
ATOM 1729 O O . GLU A 1 219 ? -10.435 -0.288 -20.354 1.00 54.00 219 GLU A O 1
ATOM 1734 N N . TRP A 1 220 ? -10.680 -2.193 -19.199 1.00 58.62 220 TRP A N 1
ATOM 1735 C CA . TRP A 1 220 ? -11.200 -1.538 -17.994 1.00 58.62 220 TRP A CA 1
ATOM 1736 C C . TRP A 1 220 ? -10.125 -0.725 -17.250 1.00 58.62 220 TRP A C 1
ATOM 1738 O O . TRP A 1 220 ? -10.380 0.415 -16.870 1.00 58.62 220 TRP A O 1
ATOM 1748 N N . LEU A 1 221 ? -8.899 -1.251 -17.110 1.00 52.69 221 LEU A N 1
ATOM 1749 C CA . LEU A 1 221 ? -7.806 -0.557 -16.405 1.00 52.69 221 LEU A CA 1
ATOM 1750 C C . LEU A 1 221 ? -7.375 0.753 -17.086 1.00 52.69 221 LEU A C 1
ATOM 1752 O O . LEU A 1 221 ? -7.108 1.740 -16.400 1.00 52.69 221 LEU A O 1
ATOM 1756 N N . ARG A 1 222 ? -7.381 0.803 -18.425 1.00 52.84 222 ARG A N 1
ATOM 1757 C CA . ARG A 1 222 ? -7.092 2.038 -19.178 1.00 52.84 222 ARG A CA 1
ATOM 1758 C C . ARG A 1 222 ? -8.149 3.124 -18.980 1.00 52.84 222 ARG A C 1
ATOM 1760 O O . ARG A 1 222 ? -7.821 4.296 -19.073 1.00 52.84 222 ARG A O 1
ATOM 1767 N N . SER A 1 223 ? -9.390 2.757 -18.659 1.00 53.97 223 SER A N 1
ATOM 1768 C CA . SER A 1 223 ? -10.455 3.726 -18.377 1.00 53.97 223 SER A CA 1
ATOM 1769 C C . SER A 1 223 ? -10.315 4.398 -17.004 1.00 53.97 223 SER A C 1
ATOM 1771 O O . SER A 1 223 ? -11.001 5.386 -16.751 1.00 53.97 223 SER A O 1
ATOM 1773 N N . THR A 1 224 ? -9.478 3.864 -16.108 1.00 54.62 224 THR A N 1
ATOM 1774 C CA . THR A 1 224 ? -9.350 4.335 -14.716 1.00 54.62 224 THR A CA 1
ATOM 1775 C C . THR A 1 224 ? -8.067 5.116 -14.422 1.00 54.62 224 THR A C 1
ATOM 1777 O O . THR A 1 224 ? -7.927 5.637 -13.320 1.00 54.62 224 THR A O 1
ATOM 1780 N N . GLU A 1 225 ? -7.139 5.208 -15.379 1.00 46.72 225 GLU A N 1
ATOM 1781 C CA . GLU A 1 225 ? -5.887 5.975 -15.237 1.00 46.72 225 GLU A CA 1
ATOM 1782 C C . GLU A 1 225 ? -5.970 7.408 -15.805 1.00 46.72 225 GLU A C 1
ATOM 1784 O O . GLU A 1 225 ? -5.096 8.217 -15.505 1.00 46.72 225 GLU A O 1
ATOM 1789 N N . ASP A 1 226 ? -7.034 7.749 -16.545 1.00 48.41 226 ASP A N 1
ATOM 1790 C CA . ASP A 1 226 ? -7.231 9.063 -17.187 1.00 48.41 226 ASP A CA 1
ATOM 1791 C C . ASP A 1 226 ? -8.172 10.026 -16.412 1.00 48.41 226 ASP A C 1
ATOM 1793 O O . ASP A 1 226 ? -8.760 10.932 -17.009 1.00 48.41 226 ASP A O 1
ATOM 1797 N N . ILE A 1 227 ? -8.320 9.876 -15.083 1.00 41.22 227 ILE A N 1
ATOM 1798 C CA . ILE A 1 227 ? -9.066 10.825 -14.216 1.00 41.22 227 ILE A CA 1
ATOM 1799 C C . ILE A 1 227 ? -8.282 11.180 -12.949 1.00 41.22 227 ILE A C 1
ATOM 1801 O O . ILE A 1 227 ? -7.876 10.253 -12.210 1.00 41.22 227 ILE A O 1
#

pLDDT: mean 79.41, std 14.7, range [39.81, 95.25]

InterPro domains:
  IPR002048 EF-hand domain [PF13202] (80-100)
  IPR002048 EF-hand domain [PS50222] (72-107)
  IPR011992 EF-hand domain pair [SSF47473] (71-145)
  IPR018247 EF-Hand 1, calcium-binding site [PS00018] (85-97)

Organism: NCBI:txid1628268

Radius of gyration: 31.02 Å; Cα contacts (8 Å, |Δi|>4): 123; chains: 1; bounding box: 63×49×92 Å

Foldseek 3Di:
DCCLAPHDNPVVQVVCCVPPHVVSNVVSVVCCCPCVVPVVVVVVVVVVVVVVVVVCPPVVVVVVVVVVVLVVLLVVLVVVQVVQPPVPPQWHALVSQVVQCVPPVSVVVLVVQVADCVPSNVLQCQLVPPPSPRIHHSVSSSVSSVCRGDDDDPVNVVVVVVVVVVVVVVCVVVVDDDDPPVCCDPVNVVVVVVVVVVVVVVVVVVPPPDDDDPPVVVVVVVVPPPD

Mean predicted aligned error: 15.3 Å

Nearest PDB structures (foldseek):
  4ov2-assembly3_C  TM=6.913E-01  e=2.688E-02  Rattus norvegicus
  5afp-assembly2_A  TM=6.827E-01  e=7.579E-02  Rattus norvegicus
  6od0-assembly1_A  TM=5.875E-01  e=1.134E-01  Homo sapiens
  7sqc-assembly1_X3  TM=7.327E-01  e=4.264E-01  Chlamydomonas reinhardtii
  3i7b-assembly1_A  TM=5.101E-01  e=4.517E-01  Toxoplasma gondii

Solvent-accessible surface area (backbone atoms only — not comparable to full-atom values): 12970 Å² total; per-residue (Å²): 111,66,52,60,68,79,51,77,28,68,66,60,44,48,53,45,23,77,76,75,39,65,69,49,43,59,52,50,52,53,47,43,56,46,48,53,52,51,50,47,48,50,53,53,49,53,53,50,52,51,52,50,50,55,58,63,64,34,65,67,54,49,53,50,51,54,51,50,53,51,52,54,50,45,55,52,42,52,54,50,44,67,70,41,29,79,83,69,77,72,40,35,42,63,67,43,51,45,60,47,51,67,37,64,69,51,37,51,51,42,41,76,58,45,37,78,68,92,46,54,69,60,43,48,52,62,30,34,63,84,77,65,77,66,52,35,37,69,70,39,44,46,50,22,51,65,67,56,37,56,77,85,48,74,65,59,52,50,52,51,52,50,53,51,49,52,51,49,53,51,45,47,72,73,69,46,76,76,73,85,66,82,71,65,44,74,65,50,50,51,50,52,49,50,51,52,53,50,53,48,51,53,55,57,67,70,53,82,80,71,92,79,85,72,62,71,62,56,59,54,56,62,70,64,73,81,114

Sequence (227 aa):
MFEITLANWPPASRLLAENVSEWFMLFGVLHKLTIGFAVVSVVNGVFMQETFNVAASDDRVMIQKRKRNFQMHRLKMERFFHLADKSSDGAIDIDEFREMTEHKEVSAWLQAMELDVSDPDKLFLLIDSSRRDGRITLEELIRGVGRLKGSAKSLDVACMLEEVAKLHDLIVSQGFRPMPVAQSSPADFLAKARSKTTRLRDALGAKSTTSADGRQFSEWLRSTEDI

Secondary structure (DSSP, 8-state):
-HHHHHS-HHHHHHHHHHHT-THHHHHHHHHIIIIIIIIHHHHHHHHHHHHHHHHHH-HHHHHHHHHHHHHHHHHHHHHHHHHH-SS-SSEEEHHHHHHHHHSHHHHHHHHHTT---S-HHHHHHHH--SS-SSEEEHHHHHHHHHHHSSSPPHHHHHHHHHHHHHHHHHHHHTT----------HHHHHHHHHHHHHHHHHHHHHTTT-----HHHHHHHHTSS--